Protein AF-A0A2K5NDF7-F1 (afdb_monomer_lite)

Secondary structure (DSSP, 8-state):
---------------PPPPPP------------EE-TTHHHHHHTT--EEEETTEEEES--SS-HHHHHHHHHHSEEEEE-TTSEEEEEESTTHHHHHHTTBSS--TTPPTTEEEEEEEE-TTS-EEEEEEEEE-TTSSEEEEE-GGGHHHHHHHHHHHHHHHHHTT---EEEE-----EEEEES-TTSS-------------PPPP-------------

Organism: Cercocebus atys (NCBI:txid9531)

InterPro domains:
  IPR006222 GCVT, N-terminal domain [PF01571] (38-179)
  IPR027266 Aminomethyltransferase superfamily [G3DSA:3.30.1360.120] (34-183)
  IPR028896 Aminomethyltransferase-like [PTHR43757] (23-183)

Sequence (220 aa):
MQRVVSVVAHLGFRLQALPPALCRPLSCAQDVLRRTPLYDFHLAHGGKMVAFAGWSLPVQYRDSHTDSHLHTRQHCSLFDVSHMLQTKIFGSDRVKLMESLVVGDIAELRPNQGTLSLFTNEAGGILDDLIVTNTSEGHLYVVSNAGCWEKDLALMQDKVRELQNQGRDVGLEVLDNALLALQDLGAGSGGSSPGNSSSEKPRGEAGRSAPGGRPLPVRE

Structure (mmCIF, N/CA/C/O backbone):
data_AF-A0A2K5NDF7-F1
#
_entry.id   AF-A0A2K5NDF7-F1
#
loop_
_atom_site.group_PDB
_atom_site.id
_atom_site.type_symbol
_atom_site.label_atom_id
_atom_site.label_alt_id
_atom_site.label_comp_id
_atom_site.label_asym_id
_atom_site.label_entity_id
_atom_site.label_seq_id
_atom_site.pdbx_PDB_ins_code
_atom_site.Cartn_x
_atom_site.Cartn_y
_atom_site.Cartn_z
_atom_site.occupancy
_atom_site.B_iso_or_equiv
_atom_site.auth_seq_id
_atom_site.auth_comp_id
_atom_site.auth_asym_id
_atom_site.auth_atom_id
_atom_site.pdbx_PDB_model_num
ATOM 1 N N . MET A 1 1 ? 85.729 10.976 50.864 1.00 38.22 1 MET A N 1
ATOM 2 C CA . MET A 1 1 ? 86.193 10.270 49.651 1.00 38.22 1 MET A CA 1
ATOM 3 C C . MET A 1 1 ? 84.986 9.639 48.971 1.00 38.22 1 MET A C 1
ATOM 5 O O . MET A 1 1 ? 84.267 8.897 49.616 1.00 38.22 1 MET A O 1
ATOM 9 N N . GLN A 1 2 ? 84.743 10.079 47.734 1.00 36.62 2 GLN A N 1
ATOM 10 C CA . GLN A 1 2 ? 83.845 9.603 46.668 1.00 36.62 2 GLN A CA 1
ATOM 11 C C . GLN A 1 2 ? 82.902 8.409 46.927 1.00 36.62 2 GLN A C 1
ATOM 13 O O . GLN A 1 2 ? 83.357 7.311 47.229 1.00 36.62 2 GLN A O 1
ATOM 18 N N . ARG A 1 3 ? 81.626 8.579 46.547 1.00 37.22 3 ARG A N 1
ATOM 19 C CA . ARG A 1 3 ? 81.060 7.954 45.329 1.00 37.22 3 ARG A CA 1
ATOM 20 C C . ARG A 1 3 ? 79.674 8.533 45.016 1.00 37.22 3 ARG A C 1
ATOM 22 O O . ARG A 1 3 ? 78.715 8.319 45.745 1.00 37.22 3 ARG A O 1
ATOM 29 N N . VAL A 1 4 ? 79.606 9.276 43.913 1.00 36.06 4 VAL A N 1
ATOM 30 C CA . VAL A 1 4 ? 78.372 9.657 43.218 1.00 36.06 4 VAL A CA 1
ATOM 31 C C . VAL A 1 4 ? 77.910 8.429 42.436 1.00 36.06 4 VAL A C 1
ATOM 33 O O . VAL A 1 4 ? 78.677 7.904 41.630 1.00 36.06 4 VAL A O 1
ATOM 36 N N . VAL A 1 5 ? 76.689 7.958 42.682 1.00 43.19 5 VAL A N 1
ATOM 37 C CA . VAL A 1 5 ? 76.041 6.916 41.876 1.00 43.19 5 VAL A CA 1
ATOM 38 C C . VAL A 1 5 ? 74.953 7.596 41.053 1.00 43.19 5 VAL A C 1
ATOM 40 O O . VAL A 1 5 ? 73.992 8.136 41.593 1.00 43.19 5 VAL A O 1
ATOM 43 N N . SER A 1 6 ? 75.171 7.625 39.741 1.00 36.22 6 SER A N 1
ATOM 44 C CA . SER A 1 6 ? 74.252 8.158 38.738 1.00 36.22 6 SER A CA 1
ATOM 45 C C . SER A 1 6 ? 73.048 7.225 38.586 1.00 36.22 6 SER A C 1
ATOM 47 O O . SER A 1 6 ? 73.217 6.040 38.299 1.00 36.22 6 SER A O 1
ATOM 49 N N . VAL A 1 7 ? 71.840 7.756 38.781 1.00 40.91 7 VAL A N 1
ATOM 50 C CA . VAL A 1 7 ? 70.570 7.076 38.498 1.00 40.91 7 VAL A CA 1
ATOM 51 C C . VAL A 1 7 ? 70.068 7.591 37.152 1.00 40.91 7 VAL A C 1
ATOM 53 O O . VAL A 1 7 ? 69.549 8.700 37.059 1.00 40.91 7 VAL A O 1
ATOM 56 N N . VAL A 1 8 ? 70.237 6.795 36.095 1.00 42.81 8 VAL A N 1
ATOM 57 C CA . VAL A 1 8 ? 69.647 7.066 34.776 1.00 42.81 8 VAL A CA 1
ATOM 58 C C . VAL A 1 8 ? 68.331 6.301 34.674 1.00 42.81 8 VAL A C 1
ATOM 60 O O . VAL A 1 8 ? 68.310 5.089 34.465 1.00 42.81 8 VAL A O 1
ATOM 63 N N . ALA A 1 9 ? 67.222 7.021 34.833 1.00 40.72 9 ALA A N 1
ATOM 64 C CA . ALA A 1 9 ? 65.876 6.515 34.600 1.00 40.72 9 ALA A CA 1
ATOM 65 C C . ALA A 1 9 ? 65.676 6.201 33.106 1.00 40.72 9 ALA A C 1
ATOM 67 O O . ALA A 1 9 ? 65.834 7.072 32.253 1.00 40.72 9 ALA A O 1
ATOM 68 N N . HIS A 1 10 ? 65.328 4.956 32.782 1.00 40.28 10 HIS A N 1
ATOM 69 C CA . HIS A 1 10 ? 64.900 4.577 31.436 1.00 40.28 10 HIS A CA 1
ATOM 70 C C . HIS A 1 10 ? 63.408 4.900 31.275 1.00 40.28 10 HIS A C 1
ATOM 72 O O . HIS A 1 10 ? 62.552 4.211 31.829 1.00 40.28 10 HIS A O 1
ATOM 78 N N . LEU A 1 11 ? 63.094 5.956 30.516 1.00 41.00 11 LEU A N 1
ATOM 79 C CA . LEU A 1 11 ? 61.745 6.211 30.008 1.00 41.00 11 LEU A CA 1
ATOM 80 C C . LEU A 1 11 ? 61.385 5.123 28.983 1.00 41.00 11 LEU A C 1
ATOM 82 O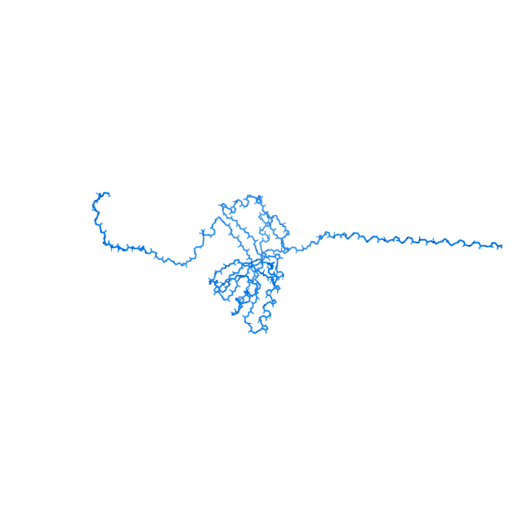 O . LEU A 1 11 ? 61.837 5.154 27.840 1.00 41.00 11 LEU A O 1
ATOM 86 N N . GLY A 1 12 ? 60.560 4.159 29.386 1.00 36.72 12 GLY A N 1
ATOM 87 C CA . GLY A 1 12 ? 59.932 3.213 28.467 1.00 36.72 12 GLY A CA 1
ATOM 88 C C . GLY A 1 12 ? 58.786 3.878 27.705 1.00 36.72 12 GLY A C 1
ATOM 89 O O . GLY A 1 12 ? 57.690 4.028 28.241 1.00 36.72 12 GLY A O 1
ATOM 90 N N . PHE A 1 13 ? 59.019 4.257 26.448 1.00 39.09 13 PHE A N 1
ATOM 91 C CA . PHE A 1 13 ? 57.958 4.611 25.503 1.00 39.09 13 PHE A CA 1
ATOM 92 C C . PHE A 1 13 ? 57.161 3.345 25.143 1.00 39.09 13 PHE A C 1
ATOM 94 O O . PHE A 1 13 ? 57.639 2.482 24.408 1.00 39.09 13 PHE A O 1
ATOM 101 N N . ARG A 1 14 ? 55.933 3.212 25.659 1.00 45.31 14 ARG A N 1
ATOM 102 C CA . ARG A 1 14 ? 54.960 2.227 25.160 1.00 45.31 14 ARG A CA 1
ATOM 103 C C . ARG A 1 14 ? 54.361 2.757 23.854 1.00 45.31 14 ARG A C 1
ATOM 105 O O . ARG A 1 14 ? 53.535 3.664 23.893 1.00 45.31 14 ARG A O 1
ATOM 112 N N . LEU A 1 15 ? 54.740 2.177 22.713 1.00 42.78 15 LEU A N 1
ATOM 113 C CA . LEU A 1 15 ? 53.964 2.309 21.476 1.00 42.78 15 LEU A CA 1
ATOM 114 C C . LEU A 1 15 ? 52.599 1.635 21.691 1.00 42.78 15 LEU A C 1
ATOM 116 O O . LEU A 1 15 ? 52.519 0.414 21.821 1.00 42.78 15 LEU A O 1
ATOM 120 N N . GLN A 1 16 ? 51.526 2.421 21.743 1.00 45.50 16 GLN A N 1
ATOM 121 C CA . GLN A 1 16 ? 50.170 1.898 21.601 1.00 45.50 16 GLN A CA 1
ATOM 122 C C . GLN A 1 16 ? 49.898 1.671 20.111 1.00 45.50 16 GLN A C 1
ATOM 124 O O . GLN A 1 16 ? 49.974 2.600 19.310 1.00 45.50 16 GLN A O 1
ATOM 129 N N . ALA A 1 17 ? 49.617 0.423 19.740 1.00 48.53 17 ALA A N 1
ATOM 130 C CA . ALA A 1 17 ? 49.180 0.073 18.398 1.00 48.53 17 ALA A CA 1
ATOM 131 C C . ALA A 1 17 ? 47.766 0.629 18.151 1.00 48.53 17 ALA A C 1
ATOM 133 O O . ALA A 1 17 ? 46.852 0.384 18.939 1.00 48.53 17 ALA A O 1
ATOM 134 N N . LEU A 1 18 ? 47.599 1.379 17.060 1.00 52.16 18 LEU A N 1
ATOM 135 C CA . LEU A 1 18 ? 46.293 1.796 16.546 1.00 52.16 18 LEU A CA 1
ATOM 136 C C . LEU A 1 18 ? 45.487 0.560 16.104 1.00 52.16 18 LEU A C 1
ATOM 138 O O . LEU A 1 18 ? 46.060 -0.332 15.471 1.00 52.16 18 LEU A O 1
ATOM 142 N N . PRO A 1 19 ? 44.175 0.490 16.396 1.00 50.53 19 PRO A N 1
ATOM 143 C CA . PRO A 1 19 ? 43.340 -0.601 15.915 1.00 50.53 19 PRO A CA 1
ATOM 144 C C . PRO A 1 19 ? 43.226 -0.548 14.382 1.00 50.53 19 PRO A C 1
ATOM 146 O O . PRO A 1 19 ? 43.168 0.544 13.807 1.00 50.53 19 PRO A O 1
ATOM 149 N N . PRO A 1 20 ? 43.192 -1.707 13.700 1.00 47.50 20 PRO A N 1
ATOM 150 C CA . PRO A 1 20 ? 43.051 -1.748 12.254 1.00 47.50 20 PRO A CA 1
ATOM 151 C C . PRO A 1 20 ? 41.693 -1.166 11.856 1.00 47.50 20 PRO A C 1
ATOM 153 O O . PRO A 1 20 ? 40.668 -1.452 12.478 1.00 47.50 20 PRO A O 1
ATOM 156 N N . ALA A 1 21 ? 41.701 -0.332 10.816 1.00 54.50 21 ALA A N 1
ATOM 157 C CA . ALA A 1 21 ? 40.500 0.233 10.226 1.00 54.50 21 ALA A CA 1
ATOM 158 C C . ALA A 1 21 ? 39.501 -0.889 9.901 1.00 54.50 21 ALA A C 1
ATOM 160 O O . ALA A 1 21 ? 39.825 -1.832 9.177 1.00 54.50 21 ALA A O 1
ATOM 161 N N . LEU A 1 22 ? 38.287 -0.776 10.445 1.00 52.62 22 LEU A N 1
ATOM 162 C CA . LEU A 1 22 ? 37.152 -1.624 10.098 1.00 52.62 22 LEU A CA 1
ATOM 163 C C . LEU A 1 22 ? 36.882 -1.479 8.598 1.00 52.62 22 LEU A C 1
ATOM 165 O O . LEU A 1 22 ? 36.274 -0.511 8.143 1.00 52.62 22 LEU A O 1
ATOM 169 N N . CYS A 1 23 ? 37.358 -2.452 7.827 1.00 44.81 23 CYS A N 1
ATOM 170 C CA . CYS A 1 23 ? 36.929 -2.665 6.458 1.00 44.81 23 CYS A CA 1
ATOM 171 C C . CYS A 1 23 ? 35.422 -2.936 6.516 1.00 44.81 23 CYS A C 1
ATOM 173 O O . CYS A 1 23 ? 35.002 -3.977 7.019 1.00 44.81 23 CYS A O 1
ATOM 175 N N . ARG A 1 24 ? 34.597 -1.981 6.067 1.00 52.12 24 ARG A N 1
ATOM 176 C CA . ARG A 1 24 ? 33.175 -2.240 5.822 1.00 52.12 24 ARG A CA 1
ATOM 177 C C . ARG A 1 24 ? 33.109 -3.386 4.811 1.00 52.12 24 ARG A C 1
ATOM 179 O O . ARG A 1 24 ? 33.594 -3.190 3.695 1.00 52.12 24 ARG A O 1
ATOM 186 N N . PRO A 1 25 ? 32.541 -4.557 5.144 1.00 51.00 25 PRO A N 1
ATOM 187 C CA . PRO A 1 25 ? 32.278 -5.542 4.117 1.00 51.00 25 PRO A CA 1
ATOM 188 C C . PRO A 1 25 ? 31.253 -4.919 3.169 1.00 51.00 25 PRO A C 1
ATOM 190 O O . PRO A 1 25 ? 30.152 -4.547 3.578 1.00 51.00 25 PRO A O 1
ATOM 193 N N . LEU A 1 26 ? 31.633 -4.753 1.903 1.00 51.50 26 LEU A N 1
ATOM 194 C CA . LEU A 1 26 ? 30.658 -4.627 0.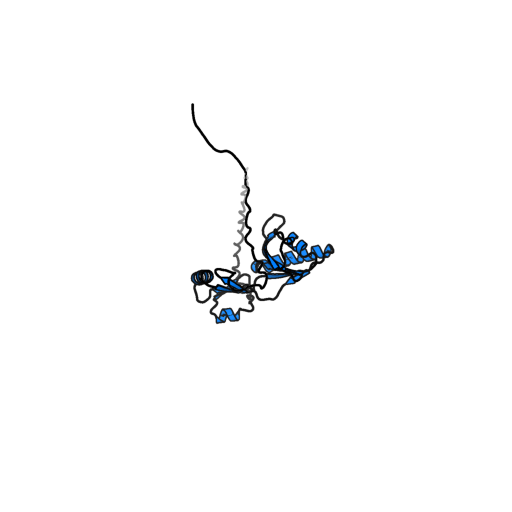829 1.00 51.50 26 LEU A CA 1
ATOM 195 C C . LEU A 1 26 ? 29.841 -5.918 0.882 1.00 51.50 26 LEU A C 1
ATOM 197 O O . LEU A 1 26 ? 30.367 -6.993 0.594 1.00 51.50 26 LEU A O 1
ATOM 201 N N . SER A 1 27 ? 28.598 -5.826 1.357 1.00 53.44 27 SER A N 1
ATOM 202 C CA . SER A 1 27 ? 27.689 -6.965 1.387 1.00 53.44 27 SER A CA 1
ATOM 203 C C . SER A 1 27 ? 27.345 -7.334 -0.053 1.00 53.44 27 SER A C 1
ATOM 205 O O . SER A 1 27 ? 26.418 -6.796 -0.647 1.00 53.44 27 SER A O 1
ATOM 207 N N . CYS A 1 28 ? 28.129 -8.242 -0.625 1.00 48.22 28 CYS A N 1
ATOM 208 C CA . CYS A 1 28 ? 27.752 -9.041 -1.781 1.00 48.22 28 CYS A CA 1
ATOM 209 C C . CYS A 1 28 ? 27.029 -10.305 -1.299 1.00 48.22 28 CYS A C 1
ATOM 211 O O . CYS A 1 28 ? 27.323 -11.402 -1.771 1.00 48.22 28 CYS A O 1
ATOM 213 N N . ALA A 1 29 ? 26.127 -10.188 -0.319 1.00 48.81 29 ALA A N 1
ATOM 214 C CA . ALA A 1 29 ? 25.156 -11.246 -0.116 1.00 48.81 29 ALA A CA 1
ATOM 215 C C . ALA A 1 29 ? 24.284 -11.256 -1.378 1.00 48.81 29 ALA A C 1
ATOM 217 O O . ALA A 1 29 ? 23.518 -10.327 -1.625 1.00 48.81 29 ALA A O 1
ATOM 218 N N . GLN A 1 30 ? 24.468 -12.263 -2.234 1.00 53.00 30 GLN A N 1
ATOM 219 C CA . GLN A 1 30 ? 23.479 -12.600 -3.251 1.00 53.00 30 GLN A CA 1
ATOM 220 C C . GLN A 1 30 ? 22.260 -13.152 -2.514 1.00 53.00 30 GLN A C 1
ATOM 222 O O . GLN A 1 30 ? 22.054 -14.362 -2.457 1.00 53.00 30 GLN A O 1
ATOM 227 N N . ASP A 1 31 ? 21.485 -12.262 -1.899 1.00 70.00 31 ASP A N 1
ATOM 228 C CA . ASP A 1 31 ? 20.170 -12.625 -1.406 1.00 70.00 31 ASP A CA 1
ATOM 229 C C . ASP A 1 31 ? 19.348 -13.102 -2.601 1.00 70.00 31 ASP A C 1
ATOM 231 O O . ASP A 1 31 ? 19.291 -12.457 -3.656 1.00 70.00 31 ASP A O 1
ATOM 235 N N . VAL A 1 32 ? 18.748 -14.282 -2.454 1.00 88.81 32 VAL A N 1
ATOM 236 C CA . VAL A 1 32 ? 17.819 -14.814 -3.446 1.00 88.81 32 VAL A CA 1
ATOM 237 C C . VAL A 1 32 ? 16.623 -13.869 -3.480 1.00 88.81 32 VAL A C 1
ATOM 239 O O . VAL A 1 32 ? 15.782 -13.884 -2.584 1.00 88.81 32 VAL A O 1
ATOM 242 N N . LEU A 1 33 ? 16.572 -13.019 -4.506 1.00 95.50 33 LEU A N 1
ATOM 243 C CA . LEU A 1 33 ? 15.509 -12.033 -4.658 1.00 95.50 33 LEU A CA 1
ATOM 244 C C . LEU A 1 33 ? 14.150 -12.722 -4.798 1.00 95.50 33 LEU A C 1
ATOM 246 O O . LEU A 1 33 ? 13.980 -13.647 -5.603 1.00 95.50 33 LEU A O 1
ATOM 250 N N . ARG A 1 34 ? 13.164 -12.217 -4.054 1.00 95.00 34 ARG A N 1
ATOM 251 C CA . ARG A 1 34 ? 11.764 -12.632 -4.176 1.00 95.00 34 ARG A CA 1
ATOM 252 C C . ARG A 1 34 ? 11.234 -12.269 -5.564 1.00 95.00 34 ARG A C 1
ATOM 254 O O . ARG A 1 34 ? 11.666 -11.291 -6.174 1.00 95.00 34 ARG A O 1
ATOM 261 N N . ARG A 1 35 ? 10.292 -13.058 -6.074 1.00 97.31 35 ARG A N 1
ATOM 262 C CA . ARG A 1 35 ? 9.705 -12.883 -7.410 1.00 97.31 35 ARG A CA 1
ATOM 263 C C . ARG A 1 35 ? 8.219 -12.612 -7.285 1.00 97.31 35 ARG A C 1
ATOM 265 O O . ARG A 1 35 ? 7.543 -13.312 -6.535 1.00 97.31 35 ARG A O 1
ATOM 272 N N . THR A 1 36 ? 7.721 -11.623 -8.019 1.00 97.81 36 THR A N 1
ATOM 273 C CA . THR A 1 36 ? 6.278 -11.409 -8.161 1.00 97.81 36 THR A CA 1
ATOM 274 C C . THR A 1 36 ? 5.673 -12.480 -9.073 1.00 97.81 36 THR A C 1
ATOM 276 O O . THR A 1 36 ? 6.403 -13.119 -9.842 1.00 97.81 36 THR A O 1
ATOM 279 N N . PRO A 1 37 ? 4.340 -12.663 -9.056 1.00 98.31 37 PRO A N 1
ATOM 280 C CA . PRO A 1 37 ? 3.664 -13.549 -10.005 1.00 98.31 37 PRO A CA 1
ATOM 281 C C . PRO A 1 37 ? 3.918 -13.193 -11.481 1.00 98.31 37 PRO A C 1
ATOM 283 O O . PRO A 1 37 ? 3.763 -14.047 -12.350 1.00 98.31 37 PRO A O 1
ATOM 286 N N . LEU A 1 38 ? 4.338 -11.955 -11.775 1.00 98.31 38 LEU A N 1
ATOM 287 C CA . LEU A 1 38 ? 4.628 -11.470 -13.127 1.00 98.31 38 LEU A CA 1
ATOM 288 C C . LEU A 1 38 ? 6.113 -11.530 -13.512 1.00 98.31 38 LEU A C 1
ATOM 290 O O . LEU A 1 38 ? 6.496 -11.003 -14.555 1.00 98.31 38 LEU A O 1
ATOM 294 N N . TYR A 1 39 ? 6.958 -12.207 -12.735 1.00 98.44 39 TYR A N 1
ATOM 295 C CA . TYR A 1 39 ? 8.393 -12.300 -13.018 1.00 98.44 39 TYR A CA 1
ATOM 296 C C . TYR A 1 39 ? 8.709 -12.796 -14.441 1.00 98.44 39 TYR A C 1
ATOM 298 O O . TYR A 1 39 ? 9.438 -12.134 -15.183 1.00 98.44 39 TYR A O 1
ATOM 306 N N . ASP A 1 40 ? 8.115 -13.916 -14.860 1.00 98.31 40 ASP A N 1
ATOM 307 C CA . ASP A 1 40 ? 8.348 -14.469 -16.202 1.00 98.31 40 ASP A CA 1
ATOM 308 C C . ASP A 1 40 ? 7.763 -13.566 -17.299 1.00 98.31 40 ASP A C 1
ATOM 310 O O . ASP A 1 40 ? 8.341 -13.435 -18.381 1.00 98.31 40 ASP A O 1
ATOM 314 N N . PHE A 1 41 ? 6.657 -12.873 -17.002 1.00 98.44 41 PHE A N 1
ATOM 315 C CA . PHE A 1 41 ? 6.083 -11.869 -17.895 1.00 98.44 41 PHE A CA 1
ATOM 316 C C . PHE A 1 41 ? 7.068 -10.717 -18.125 1.00 98.44 41 PHE A C 1
ATOM 318 O O . PHE A 1 41 ? 7.288 -10.324 -19.273 1.00 98.44 41 PHE A O 1
ATOM 325 N N . HIS A 1 42 ? 7.718 -10.213 -17.073 1.00 98.38 42 HIS A N 1
ATOM 326 C CA . HIS A 1 42 ? 8.728 -9.163 -17.197 1.00 98.38 42 HIS A CA 1
ATOM 327 C C . HIS A 1 42 ? 9.898 -9.597 -18.078 1.00 98.38 42 HIS A C 1
ATOM 329 O O . HIS A 1 42 ? 10.280 -8.860 -18.989 1.00 98.38 42 HIS A O 1
ATOM 335 N N . LEU A 1 43 ? 10.424 -10.806 -17.864 1.00 97.94 43 LEU A N 1
ATOM 336 C CA . LEU A 1 43 ? 11.520 -11.346 -18.670 1.00 97.94 43 LEU A CA 1
ATOM 337 C C . LEU A 1 43 ? 11.140 -11.452 -20.152 1.00 97.94 43 LEU A C 1
ATOM 339 O O . LEU A 1 43 ? 11.883 -10.979 -21.014 1.00 97.94 43 LEU A O 1
ATOM 343 N N . ALA A 1 44 ? 9.962 -12.005 -20.453 1.00 98.06 44 ALA A N 1
ATOM 344 C CA . ALA A 1 44 ? 9.480 -12.174 -21.824 1.00 98.06 44 ALA A CA 1
ATOM 345 C C . ALA A 1 44 ? 9.319 -10.839 -22.579 1.00 98.06 44 ALA A C 1
ATOM 347 O O . ALA A 1 44 ? 9.514 -10.781 -23.795 1.00 98.06 44 ALA A O 1
ATOM 348 N N . HIS A 1 45 ? 9.021 -9.750 -21.866 1.00 97.81 45 HIS A N 1
ATOM 349 C CA . HIS A 1 45 ? 8.827 -8.418 -22.449 1.00 97.81 45 HIS A CA 1
ATOM 350 C C . HIS A 1 45 ? 10.096 -7.546 -22.422 1.00 97.81 45 HIS A C 1
ATOM 352 O O . HIS A 1 45 ? 10.056 -6.374 -22.800 1.00 97.81 45 HIS A O 1
ATOM 358 N N . GLY A 1 46 ? 11.251 -8.113 -22.057 1.00 97.00 46 GLY A N 1
ATOM 359 C CA . GLY A 1 46 ? 12.535 -7.406 -22.048 1.00 97.00 46 GLY A CA 1
ATOM 360 C C . GLY A 1 46 ? 12.738 -6.504 -20.830 1.00 97.00 46 GLY A C 1
ATOM 361 O O . GLY A 1 46 ? 13.427 -5.488 -20.930 1.00 97.00 46 GLY A O 1
ATOM 362 N N . GLY A 1 47 ? 12.126 -6.851 -19.697 1.00 97.44 47 GLY A N 1
ATOM 363 C CA . GLY A 1 47 ? 12.329 -6.184 -18.417 1.00 97.44 47 GLY A CA 1
ATOM 364 C C . GLY A 1 47 ? 13.771 -6.330 -17.931 1.00 97.44 47 GLY A C 1
ATOM 365 O O . GLY A 1 47 ? 14.318 -7.431 -17.852 1.00 97.44 47 GLY A O 1
ATOM 366 N N . LYS A 1 48 ? 14.401 -5.205 -17.591 1.00 97.19 48 LYS A N 1
ATOM 367 C CA . LYS A 1 48 ? 15.741 -5.168 -16.996 1.00 97.19 48 LYS A CA 1
ATOM 368 C C . LYS A 1 48 ? 15.615 -5.326 -15.484 1.00 97.19 48 LYS A C 1
ATOM 370 O O . LYS A 1 48 ? 15.358 -4.354 -14.777 1.00 97.19 48 LYS A O 1
ATOM 375 N N . MET A 1 49 ? 15.747 -6.560 -15.010 1.00 97.75 49 MET A N 1
ATOM 376 C CA . MET A 1 49 ? 15.491 -6.919 -13.614 1.00 9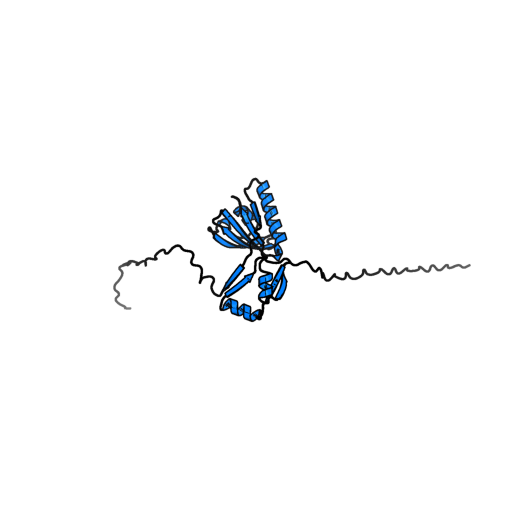7.75 49 MET A CA 1
ATOM 377 C C . MET A 1 49 ? 16.595 -6.418 -12.676 1.00 97.75 49 MET A C 1
ATOM 379 O O . MET A 1 49 ? 17.780 -6.613 -12.947 1.00 97.75 49 MET A O 1
ATOM 383 N N . VAL A 1 50 ? 16.204 -5.817 -11.553 1.00 96.69 50 VAL A N 1
ATOM 384 C CA . VAL A 1 50 ? 17.099 -5.321 -10.497 1.00 96.69 50 VAL A CA 1
ATOM 385 C C . VAL A 1 50 ? 16.583 -5.714 -9.113 1.00 96.69 50 VAL A C 1
ATOM 387 O O . VAL A 1 50 ? 15.434 -6.129 -8.966 1.00 96.69 50 VAL A O 1
ATOM 390 N N . ALA A 1 51 ? 17.438 -5.578 -8.099 1.00 96.62 51 ALA A N 1
ATOM 391 C CA . ALA A 1 51 ? 17.037 -5.703 -6.703 1.00 96.62 51 ALA A CA 1
ATOM 392 C C . ALA A 1 51 ? 16.305 -4.432 -6.244 1.00 96.62 51 ALA A C 1
ATOM 394 O O . ALA A 1 51 ? 16.872 -3.341 -6.288 1.00 96.62 51 ALA A O 1
ATOM 395 N N . PHE A 1 52 ? 15.071 -4.580 -5.767 1.00 94.75 52 PHE A N 1
ATOM 396 C CA . PHE A 1 52 ? 14.288 -3.508 -5.158 1.00 94.75 52 PHE A CA 1
ATOM 397 C C . PHE A 1 52 ? 13.546 -4.049 -3.934 1.00 94.75 52 PHE A C 1
ATOM 399 O O . PHE A 1 52 ? 12.730 -4.955 -4.066 1.00 94.75 52 PHE A O 1
ATOM 406 N N . ALA A 1 53 ? 13.860 -3.541 -2.737 1.00 92.00 53 ALA A N 1
ATOM 407 C CA . ALA A 1 53 ? 13.260 -3.991 -1.470 1.00 92.00 53 ALA A CA 1
ATOM 408 C C . ALA A 1 53 ? 13.281 -5.528 -1.260 1.00 92.00 53 ALA A C 1
ATOM 410 O O . ALA A 1 53 ? 12.334 -6.104 -0.734 1.00 92.00 53 ALA A O 1
ATOM 411 N N . GLY A 1 54 ? 14.338 -6.214 -1.715 1.00 92.44 54 GLY A N 1
ATOM 412 C CA . GLY A 1 54 ? 14.444 -7.682 -1.643 1.00 92.44 54 GLY A CA 1
ATOM 413 C C . GLY A 1 54 ? 13.680 -8.448 -2.736 1.00 92.44 54 GLY A C 1
ATOM 414 O O . GLY A 1 54 ? 13.674 -9.679 -2.732 1.00 92.44 54 GLY A O 1
ATOM 415 N N . TRP A 1 55 ? 13.073 -7.747 -3.697 1.00 96.31 55 TRP A N 1
ATOM 416 C CA . TRP A 1 55 ? 12.381 -8.313 -4.856 1.00 96.31 55 TRP A CA 1
ATOM 417 C C . TRP A 1 55 ? 13.166 -8.109 -6.152 1.00 96.31 55 TRP A C 1
ATOM 419 O O . TRP A 1 55 ? 13.960 -7.178 -6.282 1.00 96.31 55 TRP A O 1
ATOM 429 N N . SER A 1 56 ? 12.924 -8.984 -7.128 1.00 97.62 56 SER A N 1
ATOM 430 C CA . SER A 1 56 ? 13.404 -8.844 -8.499 1.00 97.62 56 SER A CA 1
ATOM 431 C C . SER A 1 56 ? 12.324 -8.185 -9.351 1.00 97.62 56 SER A C 1
ATOM 433 O O . SER A 1 56 ? 11.333 -8.826 -9.698 1.00 97.62 56 SER A O 1
ATOM 435 N N . LEU A 1 57 ? 12.523 -6.910 -9.683 1.00 97.69 57 LEU A N 1
ATOM 436 C CA . LEU A 1 57 ? 11.566 -6.091 -10.434 1.00 97.69 57 LEU A CA 1
ATOM 437 C C . LEU A 1 57 ? 12.253 -5.357 -11.592 1.00 97.69 57 LEU A C 1
ATOM 439 O O . LEU A 1 57 ? 13.453 -5.082 -11.512 1.00 97.69 57 LEU A O 1
ATOM 443 N N . PRO A 1 58 ? 11.532 -5.043 -12.681 1.00 97.06 58 PRO A N 1
ATOM 444 C CA . PRO A 1 58 ? 12.115 -4.341 -13.815 1.00 97.06 58 PRO A CA 1
ATOM 445 C C . PRO A 1 58 ? 12.335 -2.855 -13.489 1.00 97.06 58 PRO A C 1
ATOM 447 O O . PRO A 1 58 ? 11.384 -2.142 -13.187 1.00 97.06 58 PRO A O 1
ATOM 450 N N . VAL A 1 59 ? 13.571 -2.356 -13.619 1.00 95.94 59 VAL A N 1
ATOM 451 C CA . VAL A 1 59 ? 13.849 -0.903 -13.524 1.00 95.94 59 VAL A CA 1
ATOM 452 C C . VAL A 1 59 ? 13.347 -0.146 -14.758 1.00 95.94 59 VAL A C 1
ATOM 454 O O . VAL A 1 59 ? 12.972 1.018 -14.684 1.00 95.94 59 VAL A O 1
ATOM 457 N N . GLN A 1 60 ? 13.343 -0.821 -15.907 1.00 94.38 60 GLN A N 1
ATOM 458 C CA . GLN A 1 60 ? 12.777 -0.362 -17.172 1.00 94.38 60 GLN A CA 1
ATOM 459 C C . GLN A 1 60 ? 12.628 -1.557 -18.125 1.00 94.38 60 GLN A C 1
ATOM 461 O O . GLN A 1 60 ? 13.160 -2.640 -17.865 1.00 94.38 60 GLN A O 1
ATOM 466 N N . TYR A 1 61 ? 11.976 -1.332 -19.264 1.00 96.81 61 TYR A N 1
ATOM 467 C CA . TYR A 1 61 ? 11.894 -2.290 -20.368 1.00 96.81 61 TYR A CA 1
ATOM 468 C C . TYR A 1 61 ? 12.794 -1.845 -21.536 1.00 96.81 61 TYR A C 1
ATOM 470 O O . TYR A 1 61 ? 13.916 -1.367 -21.322 1.00 96.81 61 TYR A O 1
ATOM 478 N N . ARG A 1 62 ? 12.321 -2.040 -22.774 1.00 93.62 62 ARG A N 1
ATOM 479 C CA . ARG A 1 62 ? 13.025 -1.690 -24.014 1.00 93.62 62 ARG A CA 1
ATOM 480 C C . ARG A 1 62 ? 13.204 -0.181 -24.155 1.00 93.62 62 ARG A C 1
ATOM 482 O O . ARG A 1 62 ? 14.316 0.260 -24.433 1.00 93.62 62 ARG A O 1
ATOM 489 N N . ASP A 1 63 ? 12.136 0.574 -23.917 1.00 91.44 63 ASP A N 1
ATOM 490 C CA . ASP A 1 63 ? 12.154 2.033 -23.992 1.00 91.44 63 ASP A CA 1
ATOM 491 C C . ASP A 1 63 ? 12.970 2.645 -22.847 1.00 91.44 63 ASP A C 1
ATOM 493 O O . ASP A 1 63 ? 13.216 2.020 -21.804 1.00 91.44 63 ASP A O 1
ATOM 497 N N . SER A 1 64 ? 13.416 3.888 -23.039 1.00 94.69 64 SER A N 1
ATOM 498 C CA . SER A 1 64 ? 14.061 4.639 -21.965 1.00 94.69 64 SER A CA 1
ATOM 499 C C . SER A 1 64 ? 13.052 4.960 -20.856 1.00 94.69 64 SER A C 1
ATOM 501 O O . SER A 1 64 ? 11.849 5.087 -21.098 1.00 94.69 64 SER A O 1
ATOM 503 N N . HIS A 1 65 ? 13.527 5.134 -19.619 1.00 94.12 65 HIS A N 1
ATOM 504 C CA . HIS A 1 65 ? 12.649 5.534 -18.514 1.00 94.12 65 HIS A CA 1
ATOM 505 C C . HIS A 1 65 ? 12.000 6.911 -18.760 1.00 94.12 65 HIS A C 1
ATOM 507 O O . HIS A 1 65 ? 10.895 7.163 -18.288 1.00 94.12 65 HIS A O 1
ATOM 513 N N . THR A 1 66 ? 12.652 7.798 -19.524 1.00 96.50 66 THR A N 1
ATOM 514 C CA . THR A 1 66 ? 12.089 9.090 -19.943 1.00 96.50 66 THR A CA 1
ATOM 515 C C . THR A 1 66 ? 10.950 8.929 -20.942 1.00 96.50 66 THR A C 1
ATOM 517 O O . THR A 1 66 ? 9.914 9.567 -20.770 1.00 96.50 66 THR A O 1
ATOM 520 N N . ASP A 1 67 ? 11.091 8.046 -21.932 1.00 97.12 67 ASP A N 1
ATOM 521 C CA . ASP A 1 67 ? 10.022 7.789 -22.906 1.00 97.12 67 ASP A CA 1
ATOM 522 C C . ASP A 1 67 ? 8.827 7.116 -22.226 1.00 97.12 67 ASP A C 1
ATOM 524 O O . ASP A 1 67 ? 7.690 7.535 -22.420 1.00 97.12 67 ASP A O 1
ATOM 528 N N . SER A 1 68 ? 9.079 6.144 -21.343 1.00 95.81 68 SER A N 1
ATOM 529 C CA . SER A 1 68 ? 8.039 5.497 -20.532 1.00 95.81 68 SER A CA 1
ATOM 530 C C . SER A 1 68 ? 7.308 6.489 -19.614 1.00 95.81 68 SER A C 1
ATOM 532 O O . SER A 1 68 ? 6.081 6.441 -19.485 1.00 95.81 68 SER A O 1
ATOM 534 N N . HIS A 1 69 ? 8.031 7.449 -19.027 1.00 95.06 69 HIS A N 1
ATOM 535 C CA . HI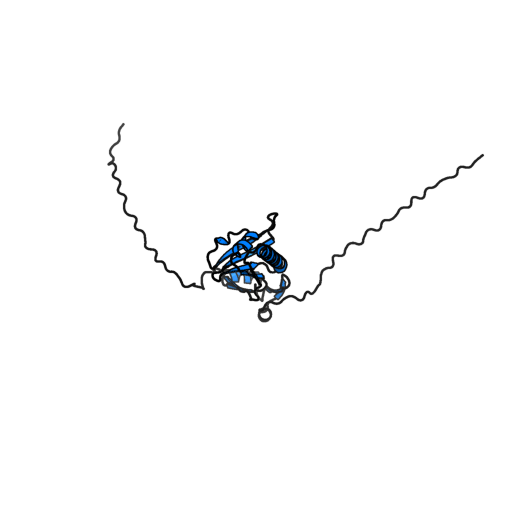S A 1 69 ? 7.428 8.524 -18.240 1.00 95.06 69 HIS A CA 1
ATOM 536 C C . HIS A 1 69 ? 6.480 9.387 -19.084 1.00 95.06 69 HIS A C 1
ATOM 538 O O . HIS A 1 69 ? 5.342 9.634 -18.680 1.00 95.06 69 HIS A O 1
ATOM 544 N N . LEU A 1 70 ? 6.930 9.832 -20.262 1.00 96.25 70 LEU A N 1
ATOM 545 C CA . LEU A 1 70 ? 6.108 10.628 -21.177 1.00 96.25 70 LEU A CA 1
ATOM 546 C C . LEU A 1 70 ? 4.911 9.825 -21.699 1.00 96.25 70 LEU A C 1
ATOM 548 O O . LEU A 1 70 ? 3.804 10.356 -21.729 1.00 96.25 70 LEU A O 1
ATOM 552 N N . HIS A 1 71 ? 5.106 8.543 -22.016 1.00 96.00 71 HIS A N 1
ATOM 553 C CA . HIS A 1 71 ? 4.042 7.638 -22.444 1.00 96.00 71 HIS A CA 1
ATOM 554 C C . HIS A 1 71 ? 2.943 7.521 -21.387 1.00 96.00 71 HIS A C 1
ATOM 556 O O . HIS A 1 71 ? 1.777 7.703 -21.710 1.00 96.00 71 HIS A O 1
ATOM 562 N N . THR A 1 72 ? 3.301 7.325 -20.113 1.00 96.25 72 THR A N 1
ATOM 563 C CA . THR A 1 72 ? 2.330 7.271 -19.001 1.00 96.25 72 THR A CA 1
ATOM 564 C C . THR A 1 72 ? 1.478 8.540 -18.924 1.00 96.25 72 THR A C 1
ATOM 566 O O . THR A 1 72 ? 0.291 8.483 -18.623 1.00 96.25 72 THR A O 1
ATOM 569 N N . ARG A 1 73 ? 2.076 9.701 -19.218 1.00 95.25 73 ARG A N 1
ATOM 570 C CA . ARG A 1 73 ? 1.375 10.991 -19.218 1.00 95.25 73 ARG A CA 1
ATOM 571 C C . ARG A 1 73 ? 0.559 11.246 -20.483 1.00 95.25 73 ARG A C 1
ATOM 573 O O . ARG A 1 73 ? -0.265 12.141 -20.467 1.00 95.25 73 ARG A O 1
ATOM 580 N N . GLN A 1 74 ? 0.796 10.543 -21.583 1.00 95.19 74 GLN A N 1
ATOM 581 C CA . GLN A 1 74 ? 0.080 10.763 -22.849 1.00 95.19 74 GLN A CA 1
ATOM 582 C C . GLN A 1 74 ? -0.944 9.662 -23.148 1.00 95.19 74 GLN A C 1
ATOM 584 O O . GLN A 1 74 ? -1.908 9.892 -23.876 1.00 95.19 74 GLN A O 1
ATOM 589 N N . HIS A 1 75 ? -0.735 8.482 -22.574 1.00 95.50 75 HIS A N 1
ATOM 590 C CA . HIS A 1 75 ? -1.505 7.262 -22.771 1.00 95.50 75 HIS A CA 1
ATOM 591 C C . HIS A 1 75 ? -1.722 6.592 -21.412 1.00 95.50 75 HIS A C 1
ATOM 593 O O . HIS A 1 75 ? -2.178 7.252 -20.482 1.00 95.50 75 HIS A O 1
ATOM 599 N N . CYS A 1 76 ? -1.400 5.304 -21.292 1.00 96.94 76 CYS A N 1
ATOM 600 C CA . CYS A 1 76 ? -1.445 4.558 -20.050 1.00 96.94 76 CYS A CA 1
ATOM 601 C C . CYS A 1 76 ? -0.222 3.642 -19.926 1.00 96.94 76 CYS A C 1
ATOM 603 O O . CYS A 1 76 ? 0.309 3.159 -20.923 1.00 96.94 76 CYS A O 1
ATOM 605 N N . SER A 1 77 ? 0.207 3.380 -18.695 1.00 97.12 77 SER A N 1
ATOM 606 C CA . SER A 1 77 ? 1.268 2.422 -18.380 1.00 97.12 77 SER A CA 1
ATOM 607 C C . SER A 1 77 ? 0.812 1.484 -17.273 1.00 97.12 77 SER A C 1
ATOM 609 O O . SER A 1 77 ? 0.112 1.895 -16.345 1.00 97.12 77 SER A O 1
ATOM 611 N N . LEU A 1 78 ? 1.229 0.222 -17.366 1.00 97.69 78 LEU A N 1
ATOM 612 C CA . LEU A 1 78 ? 0.967 -0.804 -16.363 1.00 97.69 78 LEU A CA 1
ATOM 613 C C . LEU A 1 78 ? 2.206 -1.015 -15.488 1.00 97.69 78 LEU A C 1
ATOM 615 O O . LEU A 1 78 ? 3.299 -1.263 -15.999 1.00 97.69 78 LEU A O 1
ATOM 619 N N . PHE A 1 79 ? 2.017 -0.973 -14.175 1.00 97.94 79 PHE A N 1
ATOM 620 C CA . PHE A 1 79 ? 3.056 -1.177 -13.174 1.00 97.94 79 PHE A CA 1
ATOM 621 C C . PHE A 1 79 ? 2.743 -2.416 -12.338 1.00 97.94 79 PHE A C 1
ATOM 623 O O . PHE A 1 79 ? 1.633 -2.556 -11.819 1.00 97.94 79 PHE A O 1
ATOM 630 N N . ASP A 1 80 ? 3.736 -3.295 -12.185 1.00 98.25 80 ASP A N 1
ATOM 631 C CA . ASP A 1 80 ? 3.686 -4.370 -11.196 1.00 98.25 80 ASP A CA 1
ATOM 632 C C . ASP A 1 80 ? 4.107 -3.824 -9.829 1.00 98.25 80 ASP A C 1
ATOM 634 O O . ASP A 1 80 ? 5.280 -3.536 -9.580 1.00 98.25 80 ASP A O 1
ATOM 638 N N . VAL A 1 81 ? 3.128 -3.690 -8.940 1.00 97.88 81 VAL A N 1
ATOM 639 C CA . VAL A 1 81 ? 3.316 -3.263 -7.551 1.00 97.88 81 VAL A CA 1
ATOM 640 C C . VAL A 1 81 ? 2.944 -4.377 -6.567 1.00 97.88 81 VAL A C 1
ATOM 642 O O . VAL A 1 81 ? 2.704 -4.121 -5.391 1.00 97.88 81 VAL A O 1
ATOM 645 N N . SER A 1 82 ? 2.965 -5.637 -7.021 1.00 97.62 82 SER A N 1
ATOM 646 C CA . SER A 1 82 ? 2.601 -6.829 -6.230 1.00 97.62 82 SER A CA 1
ATOM 647 C C . SER A 1 82 ? 3.505 -7.083 -5.023 1.00 97.62 82 SER A C 1
ATOM 649 O O . SER A 1 82 ? 3.204 -7.923 -4.184 1.00 97.62 82 SER A O 1
ATOM 651 N N . HIS A 1 83 ? 4.640 -6.395 -4.953 1.00 96.44 83 HIS A N 1
ATOM 652 C CA . HIS A 1 83 ? 5.593 -6.478 -3.854 1.00 96.44 83 HIS A CA 1
ATOM 653 C C . HIS A 1 83 ? 5.168 -5.648 -2.630 1.00 96.44 83 HIS A C 1
ATOM 655 O O . HIS A 1 83 ? 5.738 -5.841 -1.556 1.00 96.44 83 HIS A O 1
ATOM 661 N N . MET A 1 84 ? 4.203 -4.728 -2.777 1.00 97.38 84 MET A N 1
ATOM 662 C CA . MET A 1 84 ? 3.664 -3.941 -1.663 1.00 97.38 84 MET A CA 1
ATOM 663 C C . MET A 1 84 ? 2.923 -4.828 -0.660 1.00 97.38 84 MET A C 1
ATOM 665 O O . MET A 1 84 ? 2.280 -5.813 -1.033 1.00 97.38 84 MET A O 1
ATOM 669 N N . LEU A 1 85 ? 2.999 -4.468 0.623 1.00 97.50 85 LEU A N 1
ATOM 670 C CA . LEU A 1 85 ? 2.299 -5.194 1.674 1.00 97.50 85 LEU A CA 1
ATOM 671 C C . LEU A 1 85 ? 0.806 -4.877 1.585 1.00 97.50 85 LEU A C 1
ATOM 673 O O . LEU A 1 85 ? 0.414 -3.725 1.734 1.00 97.50 85 LEU A O 1
ATOM 677 N N . GLN A 1 86 ? -0.016 -5.903 1.376 1.00 98.56 86 GLN A N 1
ATOM 678 C CA . GLN A 1 86 ? -1.473 -5.807 1.389 1.00 98.56 86 GLN A CA 1
ATOM 679 C C . GLN A 1 86 ? -2.013 -6.503 2.638 1.00 98.56 86 GLN A C 1
ATOM 681 O O . GLN A 1 86 ? -1.758 -7.693 2.844 1.00 98.56 86 GLN A O 1
ATOM 686 N N . THR A 1 87 ? -2.773 -5.788 3.463 1.00 98.69 87 THR A N 1
ATOM 687 C CA . THR A 1 87 ? -3.402 -6.356 4.660 1.00 98.69 87 THR A CA 1
ATOM 688 C C . THR A 1 87 ? -4.887 -6.036 4.743 1.00 98.69 87 THR A C 1
ATOM 690 O O . THR A 1 87 ? -5.373 -5.019 4.238 1.00 98.69 87 THR A O 1
ATOM 693 N N . LYS A 1 88 ? -5.624 -6.931 5.401 1.00 98.75 88 LYS A N 1
ATOM 694 C CA . LYS A 1 88 ? -7.004 -6.708 5.826 1.00 98.75 88 LYS A CA 1
ATOM 695 C C . LYS A 1 88 ? -7.073 -6.621 7.338 1.00 98.75 88 LYS A C 1
ATOM 697 O O . LYS A 1 88 ? -6.485 -7.449 8.030 1.00 98.75 88 LYS A O 1
ATOM 702 N N . ILE A 1 89 ? -7.827 -5.646 7.839 1.00 98.75 89 ILE A N 1
ATOM 703 C CA . ILE A 1 89 ? -8.095 -5.487 9.271 1.00 98.75 89 ILE A CA 1
ATOM 704 C C . ILE A 1 89 ? -9.582 -5.685 9.524 1.00 98.75 89 ILE A C 1
ATOM 706 O O . ILE A 1 89 ? -10.419 -4.936 9.015 1.00 98.75 89 ILE A O 1
ATOM 710 N N . PHE A 1 90 ? -9.897 -6.698 10.318 1.00 98.12 90 PHE A N 1
ATOM 711 C CA . PHE A 1 90 ? -11.253 -7.147 10.616 1.00 98.12 90 PHE A CA 1
ATOM 712 C C . PHE A 1 90 ? -11.665 -6.791 12.042 1.00 98.12 90 PHE A C 1
ATOM 714 O O . PHE A 1 90 ? -10.849 -6.323 12.837 1.00 98.12 90 PHE A O 1
ATOM 721 N N . GLY A 1 91 ? -12.930 -7.069 12.354 1.00 98.25 91 GLY A N 1
ATOM 722 C CA . GLY A 1 91 ? -13.521 -6.900 13.678 1.00 98.25 91 GLY A CA 1
ATOM 723 C C . GLY A 1 91 ? -14.242 -5.565 13.852 1.00 98.25 91 GLY A C 1
ATOM 724 O O . GLY A 1 91 ? -14.072 -4.624 13.059 1.00 98.25 91 GLY A O 1
ATOM 725 N N . SER A 1 92 ? -15.098 -5.478 14.870 1.00 98.25 92 SER A N 1
ATOM 726 C CA . SER A 1 92 ? -15.872 -4.262 15.147 1.00 98.25 92 SER A CA 1
ATOM 727 C C . SER A 1 92 ? -15.004 -3.070 15.555 1.00 98.25 92 SER A C 1
ATOM 729 O O . SER A 1 92 ? -15.382 -1.934 15.283 1.00 98.25 92 SER A O 1
ATOM 731 N N . ASP A 1 93 ? -13.825 -3.306 16.141 1.00 98.62 93 ASP A N 1
ATOM 732 C CA . ASP A 1 93 ? -12.904 -2.259 16.601 1.00 98.62 93 ASP A CA 1
ATOM 733 C C . ASP A 1 93 ? -11.774 -1.952 15.582 1.00 98.62 93 ASP A C 1
ATOM 735 O O . ASP A 1 93 ? -10.810 -1.259 15.912 1.00 98.62 93 ASP A O 1
ATOM 739 N N . ARG A 1 94 ? -11.873 -2.420 14.325 1.00 98.75 94 ARG A N 1
ATOM 740 C CA . ARG A 1 94 ? -10.837 -2.228 13.278 1.00 98.75 94 ARG A CA 1
ATOM 741 C C . ARG A 1 94 ? -10.443 -0.768 13.023 1.00 98.75 94 ARG A C 1
ATOM 743 O O . ARG A 1 94 ? -9.273 -0.476 12.795 1.00 98.75 94 ARG A O 1
ATOM 750 N N . VAL A 1 95 ? -11.415 0.148 13.079 1.00 98.69 95 VAL A N 1
ATOM 751 C CA . VAL A 1 95 ? -11.188 1.593 12.891 1.00 98.69 95 VAL A CA 1
ATOM 752 C C . VAL A 1 95 ? -10.383 2.149 14.059 1.00 98.69 95 VAL A C 1
ATOM 754 O O . VAL A 1 95 ? -9.370 2.800 13.842 1.00 98.69 95 VAL A O 1
ATOM 757 N N . LYS A 1 96 ? -10.763 1.786 15.291 1.00 98.56 96 LYS A N 1
ATOM 758 C CA . LYS A 1 96 ? -10.047 2.175 16.509 1.00 98.56 96 LYS A CA 1
ATOM 759 C C . LYS A 1 96 ? -8.593 1.700 16.490 1.00 98.56 96 LYS A C 1
ATOM 761 O O . LYS A 1 96 ? -7.706 2.429 16.923 1.00 98.56 96 LYS A O 1
ATOM 766 N N . LEU A 1 97 ? -8.346 0.482 16.003 1.00 98.62 97 LEU A N 1
ATOM 767 C CA . LEU A 1 97 ? -6.987 -0.020 15.819 1.00 98.62 97 LEU A CA 1
ATOM 768 C C . LEU A 1 97 ? -6.201 0.865 14.859 1.00 98.62 97 LEU A C 1
ATOM 770 O O . LEU A 1 97 ? -5.114 1.314 15.210 1.00 98.62 97 LEU A O 1
ATOM 774 N N . MET A 1 98 ? -6.747 1.121 13.671 1.00 98.62 98 MET A N 1
ATOM 775 C CA . MET A 1 98 ? -6.045 1.892 12.652 1.00 98.62 98 MET A CA 1
ATOM 776 C C . MET A 1 98 ? -5.767 3.326 13.117 1.00 98.62 98 MET A C 1
ATOM 778 O O . MET A 1 98 ? -4.622 3.756 13.060 1.00 98.62 98 MET A O 1
ATOM 782 N N . GLU A 1 99 ? -6.757 4.030 13.668 1.00 98.69 99 GLU A N 1
ATOM 783 C CA . GLU A 1 99 ? -6.599 5.405 14.181 1.00 98.69 99 GLU A CA 1
ATOM 784 C C . GLU A 1 99 ? -5.641 5.506 15.377 1.00 98.69 99 GLU A C 1
ATOM 786 O O . GLU A 1 99 ? -5.110 6.574 15.653 1.00 98.69 99 GLU A O 1
ATOM 791 N N . SER A 1 100 ? -5.362 4.402 16.078 1.00 98.12 100 SER A N 1
ATOM 792 C CA . SER A 1 100 ? -4.310 4.388 17.106 1.00 98.12 100 SER A CA 1
ATOM 793 C C . SER A 1 100 ? -2.888 4.376 16.533 1.00 98.12 100 SER A C 1
ATOM 795 O O . SER A 1 100 ? -1.929 4.561 17.279 1.00 98.12 100 SER A O 1
ATOM 797 N N . LEU A 1 101 ? -2.747 4.111 15.232 1.00 98.31 101 LEU A N 1
ATOM 798 C CA . LEU A 1 101 ? -1.468 4.008 14.532 1.00 98.31 101 LEU A CA 1
ATOM 799 C C . LEU A 1 101 ? -1.275 5.120 13.499 1.00 98.31 101 LEU A C 1
ATOM 801 O O . LEU A 1 101 ? -0.129 5.470 13.207 1.00 98.31 101 LEU A O 1
ATOM 805 N N . VAL A 1 102 ? -2.368 5.637 12.928 1.00 98.69 102 VAL A N 1
ATOM 806 C CA . VAL A 1 102 ? -2.335 6.606 11.829 1.00 98.69 102 VAL A CA 1
ATOM 807 C C . VAL A 1 102 ? -2.939 7.956 12.180 1.00 98.69 102 VAL A C 1
ATOM 809 O O . VAL A 1 102 ? -3.692 8.097 13.133 1.00 98.69 102 VAL A O 1
ATOM 812 N N . VAL A 1 103 ? -2.627 8.952 11.354 1.00 98.31 103 VAL A N 1
ATOM 813 C CA . VAL A 1 103 ? -3.041 10.352 11.545 1.00 98.31 103 VAL A CA 1
ATOM 814 C C . VAL A 1 103 ? -4.340 10.746 10.826 1.00 98.31 103 VAL A C 1
ATOM 816 O O . VAL A 1 103 ? -4.761 11.893 10.929 1.00 98.31 103 VAL A O 1
ATOM 819 N N . GLY A 1 104 ? -4.930 9.853 10.027 1.00 97.50 104 GLY A N 1
ATOM 820 C CA . GLY A 1 104 ? -6.143 10.145 9.252 1.00 97.50 104 GLY A CA 1
ATOM 821 C C . GLY A 1 104 ? -7.439 9.826 10.002 1.00 97.50 104 GLY A C 1
ATOM 822 O O . GLY A 1 104 ? -7.472 8.881 10.783 1.00 97.50 104 GLY A O 1
ATOM 823 N N . ASP A 1 105 ? -8.514 10.551 9.682 1.00 98.38 105 ASP A N 1
ATOM 824 C CA . ASP A 1 105 ? -9.871 10.299 10.196 1.00 98.38 105 ASP A CA 1
ATOM 825 C C . ASP A 1 105 ? -10.506 9.096 9.470 1.00 98.38 105 ASP A C 1
ATOM 827 O O . ASP A 1 105 ? -11.201 9.234 8.459 1.00 98.38 105 ASP A O 1
ATOM 831 N N . ILE A 1 106 ? -10.233 7.882 9.952 1.00 98.56 106 ILE A N 1
ATOM 832 C CA . ILE A 1 106 ? -10.646 6.633 9.291 1.00 98.56 106 ILE A CA 1
ATOM 833 C C . ILE A 1 106 ? -12.138 6.366 9.491 1.00 98.56 106 ILE A C 1
ATOM 835 O O . ILE A 1 106 ? -12.791 5.828 8.594 1.00 98.56 106 ILE A O 1
ATOM 839 N N . ALA A 1 107 ? -12.695 6.765 10.635 1.00 98.44 107 ALA A N 1
ATOM 840 C CA . ALA A 1 107 ? -14.120 6.651 10.931 1.00 98.44 107 ALA A CA 1
ATOM 841 C C . ALA A 1 107 ? -15.009 7.417 9.933 1.00 98.44 107 ALA A C 1
ATOM 843 O O . ALA A 1 107 ? -16.124 6.980 9.649 1.00 98.44 107 ALA A O 1
ATOM 844 N N . GLU A 1 108 ? -14.504 8.517 9.366 1.00 98.44 108 GLU A N 1
ATOM 845 C CA . GLU A 1 108 ? -15.230 9.372 8.416 1.00 98.44 108 GLU A CA 1
ATOM 846 C C . GLU A 1 108 ? -15.177 8.853 6.969 1.00 98.44 108 GLU A C 1
ATOM 848 O O . GLU A 1 108 ? -15.877 9.357 6.082 1.00 98.44 108 GLU A O 1
ATOM 853 N N . LEU A 1 109 ? -14.369 7.822 6.694 1.00 98.44 109 LEU A N 1
ATOM 854 C CA . LEU A 1 109 ? -14.329 7.206 5.373 1.00 98.44 109 LEU A CA 1
ATOM 855 C C . LEU A 1 109 ? -15.658 6.513 5.076 1.00 98.44 109 LEU A C 1
ATOM 857 O O . LEU A 1 109 ? -16.074 5.581 5.769 1.00 98.44 109 LEU A O 1
ATOM 861 N N . ARG A 1 110 ? -16.299 6.915 3.976 1.00 98.50 110 ARG A N 1
ATOM 862 C CA . ARG A 1 110 ? -17.485 6.224 3.460 1.00 98.50 110 ARG A CA 1
ATOM 863 C C . ARG A 1 110 ? -17.131 4.795 3.032 1.00 98.50 110 ARG A C 1
ATOM 865 O O . ARG A 1 110 ? -15.974 4.516 2.713 1.00 98.50 110 ARG A O 1
ATOM 872 N N . PRO A 1 111 ? -18.119 3.890 2.941 1.00 98.38 111 PRO A N 1
ATOM 873 C CA . PRO A 1 111 ? -17.891 2.575 2.360 1.00 98.38 111 PRO A CA 1
ATOM 874 C C . PRO A 1 111 ? -17.249 2.669 0.969 1.00 98.38 111 PRO A C 1
ATOM 876 O O . PRO A 1 111 ? -17.701 3.421 0.106 1.00 98.38 111 PRO A O 1
ATOM 879 N N . ASN A 1 112 ? -16.201 1.877 0.775 1.00 98.44 112 ASN A N 1
ATOM 880 C CA . ASN A 1 112 ? -15.310 1.825 -0.384 1.00 98.44 112 ASN A CA 1
ATOM 881 C C . ASN A 1 112 ? -14.544 3.129 -0.673 1.00 98.44 112 ASN A C 1
ATOM 883 O O . ASN A 1 112 ? -14.097 3.347 -1.798 1.00 98.44 112 ASN A O 1
ATOM 887 N N . GLN A 1 113 ? -14.365 3.991 0.331 1.00 98.69 113 GLN A N 1
ATOM 888 C CA . GLN A 1 113 ? -13.509 5.170 0.245 1.00 98.69 113 GLN A CA 1
ATOM 889 C C . GLN A 1 113 ? -12.153 4.896 0.891 1.00 98.69 113 GLN A C 1
ATOM 891 O O . GLN A 1 113 ? -12.081 4.332 1.985 1.00 98.69 113 GLN A O 1
ATOM 896 N N . GLY A 1 114 ? -11.089 5.334 0.221 1.00 98.19 114 GLY A N 1
ATOM 897 C CA . GLY A 1 114 ? -9.733 5.291 0.749 1.00 98.19 114 GLY A CA 1
ATOM 898 C C . GLY A 1 114 ? -9.080 6.661 0.841 1.00 98.19 114 GLY A C 1
ATOM 899 O O . GLY A 1 114 ? -9.508 7.617 0.192 1.00 98.19 114 GLY A O 1
ATOM 900 N N . THR A 1 115 ? -8.043 6.736 1.665 1.00 98.62 115 THR A N 1
ATOM 901 C CA . THR A 1 115 ? -7.197 7.916 1.839 1.00 98.62 115 THR A CA 1
ATOM 902 C C . THR A 1 115 ? -5.744 7.503 2.044 1.00 98.62 115 THR A C 1
ATOM 904 O O . THR A 1 115 ? -5.463 6.415 2.551 1.00 98.62 115 THR A O 1
ATOM 907 N N . LEU A 1 116 ? -4.826 8.396 1.675 1.00 98.62 116 LEU A N 1
ATOM 908 C CA . LEU A 1 116 ? -3.446 8.343 2.144 1.00 98.62 116 LEU A CA 1
ATOM 909 C C . LEU A 1 116 ? -3.427 8.645 3.648 1.00 98.62 116 LEU A C 1
ATOM 911 O O . LEU A 1 116 ? -4.140 9.539 4.115 1.00 98.62 116 LEU A O 1
ATOM 915 N N . SER A 1 117 ? -2.611 7.913 4.394 1.00 98.62 117 SER A N 1
ATOM 916 C CA . SER A 1 117 ? -2.331 8.165 5.802 1.00 98.62 117 SER A CA 1
ATOM 917 C C . SER A 1 117 ? -0.884 7.807 6.138 1.00 98.62 117 SER A C 1
ATOM 919 O O . SER A 1 117 ? -0.132 7.350 5.280 1.00 98.62 117 SER A O 1
ATOM 921 N N . LEU A 1 118 ? -0.486 8.056 7.383 1.00 98.69 118 LEU A N 1
ATOM 922 C CA . LEU A 1 118 ? 0.889 7.905 7.854 1.00 98.69 118 LEU A CA 1
ATOM 923 C C . LEU A 1 118 ? 0.884 7.133 9.164 1.00 98.69 118 LEU A C 1
ATOM 925 O O . LEU A 1 118 ? 0.182 7.545 10.085 1.00 98.69 118 LEU A O 1
ATOM 929 N N . PHE A 1 119 ? 1.696 6.084 9.271 1.00 98.56 119 PHE A N 1
ATOM 930 C CA . PHE A 1 119 ? 2.051 5.526 10.570 1.00 98.56 119 PHE A CA 1
ATOM 931 C C . PHE A 1 119 ? 3.008 6.474 11.286 1.00 98.56 119 PHE A C 1
ATOM 933 O O . PHE A 1 119 ? 3.996 6.922 10.700 1.00 98.56 119 PHE A O 1
ATOM 940 N N . THR A 1 120 ? 2.758 6.745 12.564 1.00 98.06 120 THR A N 1
ATOM 941 C CA . THR A 1 120 ? 3.611 7.627 13.373 1.00 98.06 120 THR A CA 1
ATOM 942 C C . THR A 1 120 ? 4.071 6.966 14.662 1.00 98.06 120 THR A C 1
ATOM 944 O O . THR A 1 120 ? 3.419 6.070 15.188 1.00 98.06 120 THR A O 1
ATOM 947 N N . ASN A 1 121 ? 5.210 7.419 15.181 1.00 96.69 121 ASN A N 1
ATOM 948 C CA . ASN A 1 121 ? 5.669 7.076 16.525 1.00 96.69 121 ASN A CA 1
ATOM 949 C C . ASN A 1 121 ? 5.290 8.159 17.551 1.00 96.69 121 ASN A C 1
ATOM 951 O O . ASN A 1 121 ? 4.869 9.256 17.191 1.00 96.69 121 ASN A O 1
ATOM 955 N N . GLU A 1 122 ? 5.524 7.875 18.834 1.00 95.44 122 GLU A N 1
ATOM 956 C CA . GLU A 1 122 ? 5.227 8.783 19.958 1.00 95.44 122 GLU A CA 1
ATOM 957 C C . GLU A 1 122 ? 5.964 10.134 19.897 1.00 95.44 122 GLU A C 1
ATOM 959 O O . GLU A 1 122 ? 5.541 11.109 20.511 1.00 95.44 122 GLU A O 1
ATOM 964 N N . ALA A 1 123 ? 7.072 10.221 19.154 1.00 97.38 123 ALA A N 1
ATOM 965 C CA . ALA A 1 123 ? 7.804 11.472 18.946 1.00 97.38 123 ALA A CA 1
ATOM 966 C C . ALA A 1 123 ? 7.253 12.299 17.765 1.00 97.38 123 ALA A C 1
ATOM 968 O O . ALA A 1 123 ? 7.820 13.340 17.433 1.00 97.38 123 ALA A O 1
ATOM 969 N N . GLY A 1 124 ? 6.184 11.834 17.107 1.00 94.56 124 GLY A N 1
ATOM 970 C CA . GLY A 1 124 ? 5.590 12.459 15.923 1.00 94.56 124 GLY A CA 1
ATOM 971 C C . GLY A 1 124 ? 6.350 12.191 14.619 1.00 94.56 124 GLY A C 1
ATOM 972 O O . GLY A 1 124 ? 6.061 12.812 13.599 1.00 94.56 124 GLY A O 1
ATOM 973 N N . GLY A 1 125 ? 7.333 11.287 14.629 1.00 97.75 125 GLY A N 1
ATOM 974 C CA . GLY A 1 125 ? 8.053 10.877 13.426 1.00 97.75 125 GLY A CA 1
ATOM 975 C C . GLY A 1 125 ? 7.236 9.903 12.579 1.00 97.75 125 GLY A C 1
ATOM 976 O O . GLY A 1 125 ? 6.559 9.030 13.122 1.00 97.75 125 GLY A O 1
ATOM 977 N N . ILE A 1 126 ? 7.340 10.026 11.254 1.00 98.25 126 ILE A N 1
ATOM 978 C CA . ILE A 1 126 ? 6.698 9.112 10.301 1.00 98.25 126 ILE A CA 1
ATOM 979 C C . ILE A 1 126 ? 7.482 7.798 10.256 1.00 98.25 126 ILE A C 1
ATOM 981 O O . ILE A 1 126 ? 8.702 7.795 10.086 1.00 98.25 126 ILE A O 1
ATOM 985 N N . LEU A 1 127 ? 6.766 6.689 10.409 1.00 97.50 127 LEU A N 1
ATOM 986 C CA . LEU A 1 127 ? 7.294 5.339 10.270 1.00 97.50 127 LEU A CA 1
ATOM 987 C C . LEU A 1 127 ? 7.172 4.858 8.823 1.00 97.50 127 LEU A C 1
ATOM 989 O O . LEU A 1 127 ? 8.169 4.403 8.270 1.00 97.50 127 LEU A O 1
ATOM 993 N N . ASP A 1 128 ? 5.984 4.962 8.230 1.00 98.25 128 ASP A N 1
ATOM 994 C CA . ASP A 1 128 ? 5.711 4.664 6.818 1.00 98.25 128 ASP A CA 1
ATOM 995 C C . ASP A 1 128 ? 4.435 5.387 6.364 1.00 98.25 128 ASP A C 1
ATOM 997 O O . ASP A 1 128 ? 3.602 5.755 7.199 1.00 98.25 128 ASP A O 1
ATOM 1001 N N . ASP A 1 129 ? 4.275 5.596 5.061 1.00 98.06 129 ASP A N 1
ATOM 1002 C CA . ASP A 1 129 ? 3.023 6.041 4.453 1.00 98.06 129 ASP A CA 1
ATOM 1003 C C . ASP A 1 129 ? 2.232 4.863 3.868 1.00 98.06 129 ASP A C 1
ATOM 1005 O O . ASP A 1 129 ? 2.786 3.844 3.463 1.00 98.06 129 ASP A O 1
ATOM 1009 N N . LEU A 1 130 ? 0.904 4.981 3.860 1.00 98.62 130 LEU A N 1
ATOM 1010 C CA . LEU A 1 130 ? 0.014 3.908 3.420 1.00 98.62 130 LEU A CA 1
ATOM 1011 C C . LEU A 1 130 ? -1.279 4.443 2.810 1.00 98.62 130 LEU A C 1
ATOM 1013 O O . LEU A 1 130 ? -1.734 5.542 3.129 1.00 98.62 130 LEU A O 1
ATOM 1017 N N . ILE A 1 131 ? -1.934 3.618 1.999 1.00 98.75 131 ILE A N 1
ATOM 1018 C CA . ILE A 1 131 ? -3.334 3.827 1.626 1.00 98.75 131 ILE A CA 1
ATOM 1019 C C . ILE A 1 131 ? -4.194 2.909 2.483 1.00 98.75 131 ILE A C 1
ATOM 1021 O O . ILE A 1 131 ? -3.977 1.700 2.518 1.00 98.75 131 ILE A O 1
ATOM 1025 N N . VAL A 1 132 ? -5.205 3.477 3.137 1.00 98.81 132 VAL A N 1
ATOM 1026 C CA . VAL A 1 132 ? -6.227 2.729 3.875 1.00 98.81 132 VAL A CA 1
ATOM 1027 C C . VAL A 1 132 ? -7.595 3.002 3.274 1.00 98.81 132 VAL A C 1
ATOM 1029 O O . VAL A 1 132 ? -7.954 4.146 3.009 1.00 98.81 132 VAL A O 1
ATOM 1032 N N . THR A 1 133 ? -8.358 1.937 3.052 1.00 98.81 133 THR A N 1
ATOM 1033 C CA . THR A 1 133 ? -9.707 1.965 2.484 1.00 98.81 133 THR A CA 1
ATOM 1034 C C . THR A 1 133 ? -10.692 1.329 3.451 1.00 98.81 133 THR A C 1
ATOM 1036 O O . THR A 1 133 ? -10.489 0.197 3.889 1.00 98.81 133 THR A O 1
ATOM 1039 N N . ASN A 1 134 ? -11.786 2.027 3.755 1.00 98.69 134 ASN A N 1
ATOM 1040 C CA . ASN A 1 134 ? -12.900 1.454 4.503 1.00 98.69 134 ASN A CA 1
ATOM 1041 C C . ASN A 1 134 ? -13.801 0.674 3.544 1.00 98.69 134 ASN A C 1
ATOM 1043 O O . ASN A 1 134 ? -14.547 1.282 2.784 1.00 98.69 134 ASN A O 1
ATOM 1047 N N . THR A 1 135 ? -13.725 -0.656 3.524 1.00 98.56 135 THR A N 1
ATOM 1048 C CA . THR A 1 135 ? -14.501 -1.459 2.565 1.00 98.56 135 THR A CA 1
ATOM 1049 C C . THR A 1 135 ? -15.938 -1.680 3.040 1.00 98.56 135 THR A C 1
ATOM 1051 O O . THR A 1 135 ? -16.226 -1.765 4.235 1.00 98.56 135 THR A O 1
ATOM 1054 N N . SER A 1 136 ? -16.861 -1.844 2.092 1.00 97.50 136 SER A N 1
ATOM 1055 C CA . SER A 1 136 ? -18.247 -2.245 2.388 1.00 97.50 136 SER A CA 1
ATOM 1056 C C . SER A 1 136 ? -18.389 -3.686 2.908 1.00 97.50 136 SER A C 1
ATOM 1058 O O . SER A 1 136 ? -19.441 -4.046 3.427 1.00 97.50 136 SER A O 1
ATOM 1060 N N . GLU A 1 137 ? -17.326 -4.490 2.835 1.00 96.56 137 GLU A N 1
ATOM 1061 C CA . GLU A 1 137 ? -17.284 -5.896 3.261 1.00 96.56 137 GLU A CA 1
ATOM 1062 C C . GLU A 1 137 ? -16.921 -6.068 4.748 1.00 96.56 137 GLU A C 1
ATOM 1064 O O . GLU A 1 137 ? -16.649 -7.175 5.207 1.00 96.56 137 GLU A O 1
ATOM 1069 N N . GLY A 1 138 ? -16.885 -4.979 5.521 1.00 96.44 138 GLY A N 1
ATOM 1070 C CA . GLY A 1 138 ? -16.664 -5.042 6.968 1.00 96.44 138 GLY A CA 1
ATOM 1071 C C . GLY A 1 138 ? -15.200 -5.175 7.395 1.00 96.44 138 GLY A C 1
ATOM 1072 O O . GLY A 1 138 ? -14.936 -5.537 8.540 1.00 96.44 138 GLY A O 1
ATOM 1073 N N . HIS A 1 139 ? -14.250 -4.842 6.519 1.00 98.69 139 HIS A N 1
ATOM 1074 C CA . HIS A 1 139 ? -12.823 -4.783 6.844 1.00 98.69 139 HIS A CA 1
ATOM 1075 C C . HIS A 1 139 ? -12.169 -3.501 6.314 1.00 98.69 139 HIS A C 1
ATOM 1077 O O . HIS A 1 139 ? -12.681 -2.864 5.391 1.00 98.69 139 HIS A O 1
ATOM 1083 N N . LEU A 1 140 ? -11.034 -3.111 6.891 1.00 98.88 140 LEU A N 1
ATOM 1084 C CA . LEU A 1 140 ? -10.158 -2.112 6.282 1.00 98.88 140 LEU A CA 1
ATOM 1085 C C . LEU A 1 140 ? -9.197 -2.820 5.335 1.00 98.88 140 LEU A C 1
ATOM 1087 O O . LEU A 1 140 ? -8.631 -3.845 5.707 1.00 98.88 140 LEU A O 1
ATOM 1091 N N . TYR A 1 141 ? -9.009 -2.270 4.142 1.00 98.88 141 TYR A N 1
ATOM 1092 C CA . TYR A 1 141 ? -7.991 -2.715 3.198 1.00 98.88 141 TYR A CA 1
ATOM 1093 C C . TYR A 1 141 ? -6.832 -1.723 3.206 1.00 98.88 141 TYR A C 1
ATOM 1095 O O . TYR A 1 141 ? -7.042 -0.528 2.991 1.00 98.88 141 TYR A O 1
ATOM 1103 N N . VAL A 1 142 ? -5.631 -2.213 3.497 1.00 98.75 142 VAL A N 1
ATOM 1104 C CA . VAL A 1 142 ? -4.439 -1.395 3.721 1.00 98.75 142 VAL A CA 1
ATOM 1105 C C . VAL A 1 142 ? -3.330 -1.842 2.780 1.00 98.75 142 VAL A C 1
ATOM 1107 O O . VAL A 1 142 ? -3.071 -3.038 2.646 1.00 98.75 142 VAL A O 1
ATOM 1110 N N . VAL A 1 143 ? -2.672 -0.874 2.146 1.00 98.69 143 VAL A N 1
ATOM 1111 C CA . VAL A 1 143 ? -1.494 -1.093 1.300 1.00 98.69 143 VAL A CA 1
ATOM 1112 C C . VAL A 1 143 ? -0.359 -0.191 1.785 1.00 98.69 143 VAL A C 1
ATOM 1114 O O . VAL A 1 143 ? -0.536 1.028 1.794 1.00 98.69 143 VAL A O 1
ATOM 1117 N N . SER A 1 144 ? 0.780 -0.772 2.181 1.00 98.00 144 SER A N 1
ATOM 1118 C CA . SER A 1 144 ? 1.987 -0.043 2.626 1.00 98.00 144 SER A CA 1
ATOM 1119 C C . SER A 1 144 ? 3.248 -0.449 1.851 1.00 98.00 144 SER A C 1
ATOM 1121 O O . SER A 1 144 ? 3.227 -1.376 1.025 1.00 98.00 144 SER A O 1
ATOM 1123 N N . ASN A 1 145 ? 4.354 0.270 2.067 1.00 96.31 145 ASN A N 1
ATOM 1124 C CA . ASN A 1 145 ? 5.554 0.121 1.251 1.00 96.31 145 ASN A CA 1
ATOM 1125 C C . ASN A 1 145 ? 6.231 -1.242 1.444 1.00 96.31 145 ASN A C 1
ATOM 1127 O O . ASN A 1 145 ? 6.451 -1.728 2.553 1.00 96.31 145 ASN A O 1
ATOM 1131 N N . ALA A 1 146 ? 6.704 -1.827 0.342 1.00 92.94 146 ALA A N 1
ATOM 1132 C CA . ALA A 1 146 ? 7.398 -3.116 0.365 1.00 92.94 146 ALA A CA 1
ATOM 1133 C C . ALA A 1 146 ? 8.675 -3.115 1.227 1.00 92.94 146 ALA A C 1
ATOM 1135 O O . ALA A 1 146 ? 8.971 -4.089 1.915 1.00 92.94 146 ALA A O 1
ATOM 1136 N N . GLY A 1 147 ? 9.431 -2.011 1.207 1.00 90.31 147 GLY A N 1
ATOM 1137 C CA . GLY A 1 147 ? 10.662 -1.865 1.993 1.00 90.31 147 GLY A CA 1
ATOM 1138 C C . GLY A 1 147 ? 10.429 -1.788 3.504 1.00 90.31 147 GLY A C 1
ATOM 1139 O O . GLY A 1 147 ? 11.374 -1.959 4.271 1.00 90.31 147 GLY A O 1
ATOM 1140 N N . CYS A 1 148 ? 9.186 -1.559 3.926 1.00 92.50 148 CYS A N 1
ATOM 1141 C CA . CYS A 1 148 ? 8.787 -1.418 5.321 1.00 92.50 148 CYS A CA 1
ATOM 1142 C C . CYS A 1 148 ? 7.984 -2.624 5.832 1.00 92.50 148 CYS A C 1
ATOM 1144 O O . CYS A 1 148 ? 7.600 -2.633 6.998 1.00 92.50 148 CYS A O 1
ATOM 1146 N N . TRP A 1 149 ? 7.792 -3.668 5.012 1.00 91.12 149 TRP A N 1
ATOM 1147 C CA . TRP A 1 149 ? 6.828 -4.739 5.286 1.00 91.12 149 TRP A CA 1
ATOM 1148 C C . TRP A 1 149 ? 7.004 -5.407 6.662 1.00 91.12 149 TRP A C 1
ATOM 1150 O O . TRP A 1 149 ? 6.029 -5.572 7.384 1.00 91.12 149 TRP A O 1
ATOM 1160 N N . GLU A 1 150 ? 8.236 -5.754 7.054 1.00 93.00 150 GLU A N 1
ATOM 1161 C CA . GLU A 1 150 ? 8.549 -6.378 8.350 1.00 93.00 150 GLU A CA 1
ATOM 1162 C C . GLU A 1 150 ? 8.160 -5.474 9.521 1.00 93.00 150 GLU A C 1
ATOM 1164 O O . GLU A 1 150 ? 7.539 -5.921 10.485 1.00 93.00 150 GLU A O 1
ATOM 1169 N N . LYS A 1 151 ? 8.516 -4.192 9.416 1.00 96.25 151 LYS A N 1
ATOM 1170 C CA . LYS A 1 151 ? 8.279 -3.178 10.444 1.00 96.25 151 LYS A CA 1
ATOM 1171 C C . LYS A 1 151 ? 6.787 -2.887 10.584 1.00 96.25 151 LYS A C 1
ATOM 1173 O O . LYS A 1 151 ? 6.272 -2.876 11.698 1.00 96.25 151 LYS A O 1
ATOM 1178 N N . ASP A 1 152 ? 6.098 -2.687 9.468 1.00 97.56 152 ASP A N 1
ATOM 1179 C CA . ASP A 1 152 ? 4.682 -2.324 9.455 1.00 97.56 152 ASP A CA 1
ATOM 1180 C C . ASP A 1 152 ? 3.805 -3.498 9.883 1.00 97.56 152 ASP A C 1
ATOM 1182 O O . ASP A 1 152 ? 2.856 -3.334 10.653 1.00 97.56 152 ASP A O 1
ATOM 1186 N N . LEU A 1 153 ? 4.141 -4.708 9.426 1.00 97.38 153 LEU A N 1
ATOM 1187 C CA . LEU A 1 153 ? 3.434 -5.915 9.825 1.00 97.38 153 LEU A CA 1
ATOM 1188 C C . LEU A 1 153 ? 3.603 -6.174 11.325 1.00 97.38 153 LEU A C 1
ATOM 1190 O O . LEU A 1 153 ? 2.615 -6.482 11.990 1.00 97.38 153 LEU A O 1
ATOM 1194 N N . ALA A 1 154 ? 4.813 -6.013 11.869 1.00 98.12 154 ALA A N 1
ATOM 1195 C CA . ALA A 1 154 ? 5.047 -6.120 13.307 1.00 98.12 154 ALA A CA 1
ATOM 1196 C C . ALA A 1 154 ? 4.246 -5.066 14.088 1.00 98.12 154 ALA A C 1
ATOM 1198 O O . ALA A 1 154 ? 3.538 -5.422 15.029 1.00 98.12 154 ALA A O 1
ATOM 1199 N N . LEU A 1 155 ? 4.271 -3.803 13.645 1.00 98.31 155 LEU A N 1
ATOM 1200 C CA . LEU A 1 155 ? 3.513 -2.707 14.257 1.00 98.31 155 LEU A CA 1
ATOM 1201 C C . LEU A 1 155 ? 2.014 -3.029 14.346 1.00 98.31 155 LEU A C 1
ATOM 1203 O O . LEU A 1 155 ? 1.412 -2.928 15.418 1.00 98.31 155 LEU A O 1
ATOM 1207 N N . MET A 1 156 ? 1.411 -3.451 13.231 1.00 98.25 156 MET A N 1
ATOM 1208 C CA . MET A 1 156 ? -0.006 -3.814 13.193 1.00 98.25 156 MET A CA 1
ATOM 1209 C C . MET A 1 156 ? -0.298 -5.054 14.045 1.00 98.25 156 MET A C 1
ATOM 1211 O O . MET A 1 156 ? -1.272 -5.053 14.796 1.00 98.25 156 MET A O 1
ATOM 1215 N N . GLN A 1 157 ? 0.532 -6.101 13.975 1.00 98.44 157 GLN A N 1
ATOM 1216 C CA . GLN A 1 157 ? 0.341 -7.324 14.766 1.00 98.44 157 GLN A CA 1
ATOM 1217 C C . GLN A 1 157 ? 0.416 -7.065 16.270 1.00 98.44 157 GLN A C 1
ATOM 1219 O O . GLN A 1 157 ? -0.403 -7.593 17.024 1.00 98.44 157 GLN A O 1
ATOM 1224 N N . ASP A 1 158 ? 1.369 -6.252 16.717 1.00 98.44 158 ASP A N 1
ATOM 1225 C CA . ASP A 1 158 ? 1.511 -5.916 18.130 1.00 98.44 158 ASP A CA 1
ATOM 1226 C C . ASP A 1 158 ? 0.312 -5.103 18.617 1.00 98.44 158 ASP A C 1
ATOM 1228 O O . ASP A 1 158 ? -0.237 -5.405 19.679 1.00 98.44 158 ASP A O 1
ATOM 1232 N N . LYS A 1 159 ? -0.188 -4.164 17.803 1.00 98.44 159 LYS A N 1
ATOM 1233 C CA . LYS A 1 159 ? -1.397 -3.404 18.140 1.00 98.44 159 LYS A CA 1
ATOM 1234 C C . LYS A 1 159 ? -2.661 -4.271 18.157 1.00 98.44 159 LYS A C 1
ATOM 1236 O O . LYS A 1 159 ? -3.506 -4.093 19.034 1.00 98.44 159 LYS A O 1
ATOM 1241 N N . VAL A 1 160 ? -2.785 -5.243 17.246 1.00 98.62 160 VAL A N 1
ATOM 1242 C CA . VAL A 1 160 ? -3.861 -6.253 17.283 1.00 98.62 160 VAL A CA 1
ATOM 1243 C C . VAL A 1 160 ? -3.827 -7.009 18.607 1.00 98.62 160 VAL A C 1
ATOM 1245 O O . VAL A 1 160 ? -4.844 -7.065 19.295 1.00 98.62 160 VAL A O 1
ATOM 1248 N N . ARG A 1 161 ? -2.665 -7.553 18.996 1.00 98.62 161 ARG A N 1
ATOM 1249 C CA . ARG A 1 161 ? -2.508 -8.308 20.252 1.00 98.62 161 ARG A CA 1
ATOM 1250 C C . ARG A 1 161 ? -2.828 -7.445 21.469 1.00 98.62 161 ARG A C 1
ATOM 1252 O O . ARG A 1 161 ? -3.515 -7.898 22.381 1.00 98.62 161 ARG A O 1
ATOM 1259 N N . GLU A 1 162 ? -2.353 -6.202 21.481 1.00 98.50 162 GLU A N 1
ATOM 1260 C CA . GLU A 1 162 ? -2.629 -5.239 22.547 1.00 98.50 162 GLU A CA 1
ATOM 1261 C C . GLU A 1 162 ? -4.138 -5.022 22.731 1.00 98.50 162 GLU A C 1
ATOM 1263 O O . GLU A 1 162 ? -4.645 -5.128 23.848 1.00 98.50 162 GLU A O 1
ATOM 1268 N N . LEU A 1 163 ? -4.873 -4.777 21.644 1.00 98.25 163 LEU A N 1
ATOM 1269 C CA . LEU A 1 163 ? -6.316 -4.540 21.699 1.00 98.25 163 LEU A CA 1
ATOM 1270 C C . LEU A 1 163 ? -7.114 -5.812 22.018 1.00 98.25 163 LEU A C 1
ATOM 1272 O O . LEU A 1 163 ? -8.070 -5.745 22.792 1.00 98.25 163 LEU A O 1
ATOM 1276 N N . GLN A 1 164 ? -6.703 -6.975 21.509 1.00 98.38 164 GLN A N 1
ATOM 1277 C CA . GLN A 1 164 ? -7.304 -8.262 21.881 1.00 98.38 164 GLN A CA 1
ATOM 1278 C C . GLN A 1 164 ? -7.148 -8.544 23.382 1.00 98.38 164 GLN A C 1
ATOM 1280 O O . GLN A 1 164 ? -8.108 -8.954 24.033 1.00 98.38 164 GLN A O 1
ATOM 1285 N N . ASN A 1 165 ? -5.985 -8.235 23.970 1.00 98.38 165 ASN A N 1
ATOM 1286 C CA . ASN A 1 165 ? -5.761 -8.346 25.418 1.00 98.38 165 ASN A CA 1
ATOM 1287 C C . ASN A 1 165 ? -6.648 -7.391 26.238 1.00 98.38 165 ASN A C 1
ATOM 1289 O O . ASN A 1 165 ? -6.908 -7.643 27.412 1.00 98.38 165 ASN A O 1
ATOM 1293 N N . GLN A 1 166 ? -7.145 -6.314 25.624 1.00 98.25 166 GLN A N 1
ATOM 1294 C CA . GLN A 1 166 ? -8.130 -5.395 26.206 1.00 98.25 166 GLN A CA 1
ATOM 1295 C C . GLN A 1 166 ? -9.587 -5.821 25.931 1.00 98.25 166 GLN A C 1
ATOM 1297 O O . GLN A 1 166 ? -10.512 -5.055 26.210 1.00 98.25 166 GLN A O 1
ATOM 1302 N N . GLY A 1 167 ? -9.809 -7.016 25.371 1.00 98.19 167 GLY A N 1
ATOM 1303 C CA . GLY A 1 167 ? -11.135 -7.558 25.064 1.00 98.19 167 GLY A CA 1
ATOM 1304 C C . GLY A 1 167 ? -11.807 -6.932 23.839 1.00 98.19 167 GLY A C 1
ATOM 1305 O O . GLY A 1 167 ? -13.034 -6.914 23.771 1.00 98.19 167 GLY A O 1
ATOM 1306 N N . ARG A 1 168 ? -11.031 -6.373 22.903 1.00 98.38 168 ARG A N 1
ATOM 1307 C CA . ARG A 1 168 ? -11.538 -5.788 21.650 1.00 98.38 168 ARG A CA 1
ATOM 1308 C C . ARG A 1 168 ? -11.594 -6.817 20.530 1.00 98.38 168 ARG A C 1
ATOM 1310 O O . ARG A 1 168 ? -10.759 -7.718 20.471 1.00 98.38 168 ARG A O 1
ATOM 1317 N N . ASP A 1 169 ? -12.547 -6.637 19.622 1.00 98.38 169 ASP A N 1
ATOM 1318 C CA . ASP A 1 169 ? -12.696 -7.484 18.439 1.00 98.38 169 ASP A CA 1
ATOM 1319 C C . ASP A 1 169 ? -11.930 -6.872 17.263 1.00 98.38 169 ASP A C 1
ATOM 1321 O O . ASP A 1 169 ? -12.393 -5.926 16.614 1.00 98.38 169 ASP A O 1
ATOM 1325 N N . VAL A 1 170 ? -10.725 -7.397 17.031 1.00 98.56 170 VAL A N 1
ATOM 1326 C CA . VAL A 1 170 ? -9.839 -7.022 15.925 1.00 98.56 170 VAL A CA 1
ATOM 1327 C C . VAL A 1 170 ? -9.082 -8.234 15.394 1.00 98.56 170 VAL A C 1
ATOM 1329 O O . VAL A 1 170 ? -8.684 -9.117 16.155 1.00 98.56 170 VAL A O 1
ATOM 1332 N N . GLY A 1 171 ? -8.829 -8.253 14.088 1.00 98.31 171 GLY A N 1
ATOM 1333 C CA . GLY A 1 171 ? -7.998 -9.259 13.426 1.00 98.31 171 GLY A CA 1
ATOM 1334 C C . GLY A 1 171 ? -7.201 -8.654 12.276 1.00 98.31 171 GLY A C 1
ATOM 1335 O O . GLY A 1 171 ? -7.572 -7.605 11.755 1.00 98.31 171 GLY A O 1
ATOM 1336 N N . LEU A 1 172 ? -6.115 -9.317 11.883 1.00 98.62 172 LEU A N 1
ATOM 1337 C CA . LEU A 1 172 ? -5.241 -8.902 10.786 1.00 98.62 172 LEU A CA 1
ATOM 1338 C C . LEU A 1 172 ? -4.913 -10.107 9.906 1.00 98.62 172 LEU A C 1
ATOM 1340 O O . LEU A 1 172 ? -4.530 -11.159 10.414 1.00 98.62 172 LEU A O 1
ATOM 1344 N N . GLU A 1 173 ? -5.018 -9.925 8.597 1.00 98.50 173 GLU A N 1
ATOM 1345 C CA . GLU A 1 173 ? -4.656 -10.910 7.578 1.00 98.50 173 GLU A CA 1
ATOM 1346 C C . GLU A 1 173 ? -3.740 -10.256 6.545 1.00 98.50 173 GLU A C 1
ATOM 1348 O O . GLU A 1 173 ? -3.960 -9.110 6.152 1.00 98.50 173 GLU A O 1
ATOM 1353 N N . VAL A 1 174 ? -2.716 -10.985 6.104 1.00 98.19 174 VAL A N 1
ATOM 1354 C CA . VAL A 1 174 ? -1.862 -10.589 4.979 1.00 98.19 174 VAL A CA 1
ATOM 1355 C C . VAL A 1 174 ? -2.409 -11.249 3.721 1.00 98.19 174 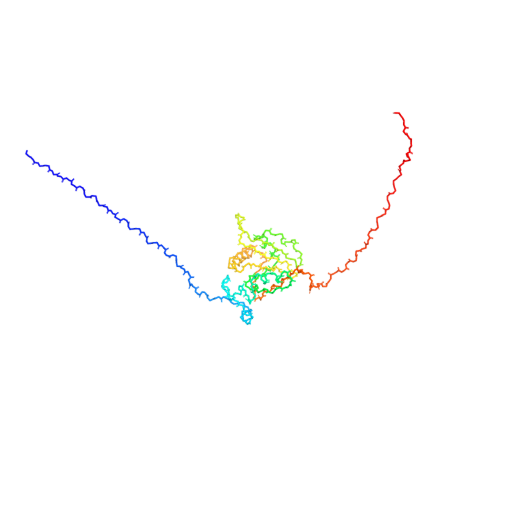VAL A C 1
ATOM 1357 O O . VAL A 1 174 ? -2.638 -12.456 3.724 1.00 98.19 174 VAL A O 1
ATOM 1360 N N . LEU A 1 175 ? -2.598 -10.471 2.658 1.00 97.56 175 LEU A N 1
ATOM 1361 C CA . LEU A 1 175 ? -3.070 -10.986 1.376 1.00 97.56 175 LEU A CA 1
ATOM 1362 C C . LEU A 1 175 ? -1.908 -11.486 0.514 1.00 97.56 175 LEU A C 1
ATOM 1364 O O . LEU A 1 175 ? -0.814 -10.924 0.533 1.00 97.56 175 LEU A O 1
ATOM 1368 N N . ASP A 1 176 ? -2.175 -12.513 -0.287 1.00 94.44 176 ASP A N 1
ATOM 1369 C CA . ASP A 1 176 ? -1.258 -13.117 -1.261 1.00 94.44 176 ASP A CA 1
ATOM 1370 C C . ASP A 1 176 ? -1.542 -12.681 -2.712 1.00 94.44 176 ASP A C 1
ATOM 1372 O O . ASP A 1 176 ? -0.905 -13.153 -3.657 1.00 94.44 176 ASP A O 1
ATOM 1376 N N . ASN A 1 177 ? -2.474 -11.741 -2.890 1.00 97.50 177 ASN A N 1
ATOM 1377 C CA . ASN A 1 177 ? -2.851 -11.186 -4.184 1.00 97.50 177 ASN A CA 1
ATOM 1378 C C . ASN A 1 177 ? -1.672 -10.493 -4.887 1.00 97.50 177 ASN A C 1
ATOM 1380 O O . ASN A 1 177 ? -0.902 -9.752 -4.275 1.00 97.50 177 ASN A O 1
ATOM 1384 N N . ALA A 1 178 ? -1.618 -10.617 -6.215 1.00 97.56 178 ALA A N 1
ATOM 1385 C CA . ALA A 1 178 ? -0.870 -9.672 -7.041 1.00 97.56 178 ALA A CA 1
ATOM 1386 C C . ALA A 1 178 ? -1.537 -8.285 -7.012 1.00 97.56 178 ALA A C 1
ATOM 1388 O O . ALA A 1 178 ? -2.750 -8.178 -6.816 1.00 97.56 178 ALA A O 1
ATOM 1389 N N . LEU A 1 179 ? -0.762 -7.230 -7.264 1.00 98.25 179 LEU A N 1
ATOM 1390 C CA . LEU A 1 179 ? -1.265 -5.862 -7.323 1.00 98.25 179 LEU A CA 1
ATOM 1391 C C . LEU A 1 179 ? -0.706 -5.149 -8.550 1.00 98.25 179 LEU A C 1
ATOM 1393 O O . LEU A 1 179 ? 0.505 -5.041 -8.746 1.00 98.25 179 LEU A O 1
ATOM 1397 N N . LEU A 1 180 ? -1.618 -4.653 -9.379 1.00 98.12 180 LEU A N 1
ATOM 1398 C CA . LEU A 1 180 ? -1.297 -3.960 -10.616 1.00 98.12 180 LEU A CA 1
ATOM 1399 C C . LEU A 1 180 ? -1.845 -2.543 -10.569 1.00 98.12 180 LEU A C 1
ATOM 1401 O O . LEU A 1 180 ? -2.991 -2.330 -10.176 1.00 98.12 180 LEU A O 1
ATOM 1405 N N . ALA A 1 181 ? -1.039 -1.587 -11.018 1.00 97.62 181 ALA A N 1
ATOM 1406 C CA . ALA A 1 181 ? -1.465 -0.209 -11.193 1.00 97.62 181 ALA A CA 1
ATOM 1407 C C . ALA A 1 181 ? -1.463 0.137 -12.683 1.00 97.62 181 ALA A C 1
ATOM 1409 O O . ALA A 1 181 ? -0.418 0.121 -13.327 1.00 97.62 181 ALA A O 1
ATOM 1410 N N . LEU A 1 182 ? -2.636 0.455 -13.227 1.00 97.25 182 LEU A N 1
ATOM 1411 C CA . LEU A 1 182 ? -2.767 1.078 -14.539 1.00 97.25 182 LEU A CA 1
ATOM 1412 C C . LEU A 1 182 ? -2.894 2.586 -14.322 1.00 97.25 182 LEU A C 1
ATOM 1414 O O . LEU A 1 182 ? -3.844 3.032 -13.682 1.00 97.25 182 LEU A O 1
ATOM 1418 N N . GLN A 1 183 ? -1.926 3.354 -14.811 1.00 95.31 183 GLN A N 1
ATOM 1419 C CA . GLN A 1 183 ? -1.898 4.808 -14.651 1.00 95.31 183 GLN A CA 1
ATOM 1420 C C . GLN A 1 183 ? -1.946 5.485 -16.014 1.00 95.31 183 GLN A C 1
ATOM 1422 O O . GLN A 1 183 ? -1.205 5.099 -16.915 1.00 95.31 183 GLN A O 1
ATOM 1427 N N . ASP A 1 184 ? -2.797 6.496 -16.147 1.00 91.00 184 ASP A N 1
ATOM 1428 C CA . ASP A 1 184 ? -2.995 7.285 -17.359 1.00 91.00 184 ASP A CA 1
ATOM 1429 C C . ASP A 1 184 ? -3.156 8.782 -17.029 1.00 91.00 184 ASP A C 1
ATOM 1431 O O . ASP A 1 184 ? -3.096 9.198 -15.867 1.00 91.00 184 ASP A O 1
ATOM 1435 N N . LEU A 1 185 ? -3.352 9.615 -18.057 1.00 83.81 185 LEU A N 1
ATOM 1436 C CA . LEU A 1 185 ? -3.596 11.057 -17.900 1.00 83.81 185 LEU A CA 1
ATOM 1437 C C . LEU A 1 185 ? -4.910 11.363 -17.137 1.00 83.81 185 LEU A C 1
ATOM 1439 O O . LEU A 1 185 ? -5.135 12.504 -16.734 1.00 83.81 185 LEU A O 1
ATOM 1443 N N . GLY A 1 186 ? -5.791 10.381 -16.923 1.00 62.19 186 GLY A N 1
ATOM 1444 C CA . GLY A 1 186 ? -7.119 10.633 -16.387 1.00 62.19 186 GLY A CA 1
ATOM 1445 C C . GLY A 1 186 ? -7.823 9.381 -15.901 1.00 62.19 186 GLY A C 1
ATOM 1446 O O . GLY A 1 186 ? -8.756 8.929 -16.566 1.00 62.19 186 GLY A O 1
ATOM 1447 N N . ALA A 1 187 ? -7.450 8.914 -14.704 1.00 51.81 187 ALA A N 1
ATOM 1448 C CA . ALA A 1 187 ? -8.142 7.885 -13.929 1.00 51.81 187 ALA A CA 1
ATOM 1449 C C . ALA A 1 187 ? -9.611 8.300 -13.674 1.00 51.81 187 ALA A C 1
ATOM 1451 O O . ALA A 1 187 ? -9.981 8.802 -12.615 1.00 51.81 187 ALA A O 1
ATOM 1452 N N . GLY A 1 188 ? -10.425 8.158 -14.721 1.00 49.62 188 GLY A N 1
ATOM 1453 C CA . GLY A 1 188 ? -11.701 8.838 -14.944 1.00 49.62 188 GLY A CA 1
ATOM 1454 C C . GLY A 1 188 ? -12.276 8.668 -16.364 1.00 49.62 188 GLY A C 1
ATOM 1455 O O . GLY A 1 188 ? -13.360 9.177 -16.633 1.00 49.62 188 GLY A O 1
ATOM 1456 N N . SER A 1 189 ? -11.629 7.922 -17.271 1.00 40.81 189 SER A N 1
ATOM 1457 C CA . SER A 1 189 ? -12.218 7.546 -18.567 1.00 40.81 189 SER A CA 1
ATOM 1458 C C . SER A 1 189 ? -12.100 6.041 -18.843 1.00 40.81 189 SER A C 1
ATOM 1460 O O . SER A 1 189 ? -11.311 5.600 -19.666 1.00 40.81 189 SER A O 1
ATOM 1462 N N . GLY A 1 190 ? -12.897 5.220 -18.143 1.00 44.44 190 GLY A N 1
ATOM 1463 C CA . GLY A 1 190 ? -12.978 3.789 -18.487 1.00 44.44 190 GLY A CA 1
ATOM 1464 C C . GLY A 1 190 ? -13.647 2.823 -17.507 1.00 44.44 190 GLY A C 1
ATOM 1465 O O . GLY A 1 190 ? -13.774 1.650 -17.841 1.00 44.44 190 GLY A O 1
ATOM 1466 N N . GLY A 1 191 ? -14.108 3.271 -16.336 1.00 35.44 191 GLY A N 1
ATOM 1467 C CA . GLY A 1 191 ? -14.857 2.437 -15.389 1.00 35.44 191 GLY A CA 1
ATOM 1468 C C . GLY A 1 191 ? -16.050 3.192 -14.821 1.00 35.44 191 GLY A C 1
ATOM 1469 O O . GLY A 1 191 ? -15.965 3.789 -13.753 1.00 35.44 191 GLY A O 1
ATOM 1470 N N . SER A 1 192 ? -17.162 3.211 -15.549 1.00 33.25 192 SER A N 1
ATOM 1471 C CA . SER A 1 192 ? -18.447 3.655 -15.019 1.00 33.25 192 SER A CA 1
ATOM 1472 C C . SER A 1 192 ? -18.934 2.657 -13.965 1.00 33.25 192 SER A C 1
ATOM 1474 O O . SER A 1 192 ? -19.470 1.602 -14.293 1.00 33.25 192 SER A O 1
ATOM 1476 N N . SER A 1 193 ? -18.795 3.006 -12.686 1.00 33.47 193 SER A N 1
ATOM 1477 C CA . SER A 1 193 ? -19.649 2.428 -11.643 1.00 33.47 193 SER A CA 1
ATOM 1478 C C . SER A 1 193 ? -21.112 2.757 -11.977 1.00 33.47 193 SER A C 1
ATOM 1480 O O . SER A 1 193 ? -21.430 3.931 -12.201 1.00 33.47 193 SER A O 1
ATOM 1482 N N . PRO A 1 194 ? -22.027 1.773 -12.046 1.00 40.22 194 PRO A N 1
ATOM 1483 C CA . PRO A 1 194 ? -23.423 2.051 -12.328 1.00 40.22 194 PRO A CA 1
ATOM 1484 C C . PRO A 1 194 ? -24.084 2.598 -11.059 1.00 40.22 194 PRO A C 1
ATOM 1486 O O . PRO A 1 194 ? -24.225 1.890 -10.068 1.00 40.22 194 PRO A O 1
ATOM 1489 N N . GLY A 1 195 ? -24.514 3.859 -11.102 1.00 32.09 195 GLY A N 1
ATOM 1490 C CA . GLY A 1 195 ? -25.435 4.421 -10.114 1.00 32.09 195 GLY A CA 1
ATOM 1491 C C . GLY A 1 195 ? -25.056 5.819 -9.644 1.00 32.09 195 GLY A C 1
ATOM 1492 O O . GLY A 1 195 ? -24.289 5.981 -8.706 1.00 32.09 195 GLY A O 1
ATOM 1493 N N . ASN A 1 196 ? -25.643 6.852 -10.244 1.00 31.64 196 ASN A N 1
ATOM 1494 C CA . ASN A 1 196 ? -26.909 7.422 -9.770 1.00 31.64 196 ASN A CA 1
ATOM 1495 C C . ASN A 1 196 ? -27.127 8.766 -10.493 1.00 31.64 196 ASN A C 1
ATOM 1497 O O . ASN A 1 196 ? -26.611 9.805 -10.085 1.00 31.64 196 ASN A O 1
ATOM 1501 N N . SER A 1 197 ? -27.872 8.756 -11.600 1.00 33.31 197 SER A N 1
ATOM 1502 C CA . SER A 1 197 ? -28.285 9.980 -12.288 1.00 33.31 197 SER A CA 1
ATOM 1503 C C . SER A 1 197 ? -29.394 10.659 -11.485 1.00 33.31 197 SER A C 1
ATOM 1505 O O . SER A 1 197 ? -30.571 10.335 -11.642 1.00 33.31 197 SER A O 1
ATOM 1507 N N . SER A 1 198 ? -29.025 11.598 -10.619 1.00 34.94 198 SER A N 1
ATOM 1508 C CA . SER A 1 198 ? -29.982 12.519 -10.005 1.00 34.94 198 SER A CA 1
ATOM 1509 C C . SER A 1 198 ? -30.050 13.779 -10.860 1.00 34.94 198 SER A C 1
ATOM 1511 O O . SER A 1 198 ? -29.103 14.554 -10.935 1.00 34.94 198 SER A O 1
ATOM 1513 N N . SER A 1 199 ? -31.174 13.931 -11.552 1.00 33.84 199 SER A N 1
ATOM 1514 C CA . SER A 1 199 ? -31.545 15.075 -12.378 1.00 33.84 199 SER A CA 1
ATOM 1515 C C . SER A 1 199 ? -31.463 16.392 -11.601 1.00 33.84 199 SER A C 1
ATOM 1517 O O . SER A 1 199 ? -32.242 16.613 -10.670 1.00 33.84 199 SER A O 1
ATOM 1519 N N . GLU A 1 200 ? -30.576 17.291 -12.016 1.00 32.41 200 GLU A N 1
ATOM 1520 C CA . GLU A 1 200 ? -30.521 18.652 -11.492 1.00 32.41 200 GLU A CA 1
ATOM 1521 C C . GLU A 1 200 ? -31.547 19.523 -12.237 1.00 32.41 200 GLU A C 1
ATOM 1523 O O . GLU A 1 200 ? -31.459 19.765 -13.441 1.00 32.41 200 GLU A O 1
ATOM 1528 N N . LYS A 1 201 ? -32.595 19.929 -11.518 1.00 29.64 201 LYS A N 1
ATOM 1529 C CA . LYS A 1 201 ? -33.670 20.804 -12.001 1.00 29.64 201 LYS A CA 1
ATOM 1530 C C . LYS A 1 201 ? -33.229 22.264 -11.804 1.00 29.64 201 LYS A C 1
ATOM 1532 O O . LYS A 1 201 ? -32.849 22.603 -10.683 1.00 29.64 201 LYS A O 1
ATOM 1537 N N . PRO A 1 202 ? -33.303 23.153 -12.812 1.00 33.19 202 PRO A N 1
ATOM 1538 C CA . PRO A 1 202 ? -32.855 24.532 -12.645 1.00 33.19 202 PRO A CA 1
ATOM 1539 C C . PRO A 1 202 ? -33.800 25.293 -11.705 1.00 33.19 202 PRO A C 1
ATOM 1541 O O . PRO A 1 202 ? -35.016 25.332 -11.912 1.00 33.19 202 PRO A O 1
ATOM 1544 N N . ARG A 1 203 ? -33.239 25.886 -10.644 1.00 34.53 203 ARG A N 1
ATOM 1545 C CA . ARG A 1 203 ? -33.957 26.787 -9.734 1.00 34.53 203 ARG A CA 1
ATOM 1546 C C . ARG A 1 203 ? -34.193 28.123 -10.437 1.00 34.53 203 ARG A C 1
ATOM 1548 O O . ARG A 1 203 ? -33.253 28.868 -10.686 1.00 34.53 203 ARG A O 1
ATOM 1555 N N . GLY A 1 204 ? -35.455 28.418 -10.735 1.00 32.00 204 GLY A N 1
ATOM 1556 C CA . GLY A 1 204 ? -35.904 29.779 -11.007 1.00 32.00 204 GLY A CA 1
ATOM 1557 C C . GLY A 1 204 ? -35.952 30.566 -9.702 1.00 32.00 204 GLY A C 1
ATOM 1558 O O . GLY A 1 204 ? -36.600 30.133 -8.749 1.00 32.00 204 GLY A O 1
ATOM 1559 N N . GLU A 1 205 ? -35.272 31.708 -9.654 1.00 34.75 205 GLU A N 1
ATOM 1560 C CA . GLU A 1 205 ? -35.446 32.673 -8.575 1.00 34.75 205 GLU A CA 1
ATOM 1561 C C . GLU A 1 205 ? -36.504 33.705 -8.953 1.00 34.75 205 GLU A C 1
ATOM 1563 O O . GLU A 1 205 ? -36.447 34.383 -9.980 1.00 34.75 205 GLU A O 1
ATOM 1568 N N . ALA A 1 206 ? -37.514 33.744 -8.091 1.00 36.84 206 ALA A N 1
ATOM 1569 C CA . ALA A 1 206 ? -38.657 34.621 -8.133 1.00 36.84 206 ALA A CA 1
ATOM 1570 C C . ALA A 1 206 ? -38.276 36.052 -7.741 1.00 36.84 206 ALA A C 1
ATOM 1572 O O . ALA A 1 206 ? -37.402 36.293 -6.907 1.00 36.84 206 ALA A O 1
ATOM 1573 N N . GLY A 1 207 ? -39.003 36.996 -8.336 1.00 33.34 207 GLY A N 1
ATOM 1574 C CA . GLY A 1 207 ? -38.847 38.421 -8.120 1.00 33.34 207 GLY A CA 1
ATOM 1575 C C . GLY A 1 207 ? -38.988 38.838 -6.658 1.00 33.34 207 GLY A C 1
ATOM 1576 O O . GLY A 1 207 ? -39.862 38.380 -5.923 1.00 33.34 207 GLY A O 1
ATOM 1577 N N . ARG A 1 208 ? -38.151 39.799 -6.273 1.00 37.72 208 ARG A N 1
ATOM 1578 C CA . ARG A 1 208 ? -38.390 40.674 -5.129 1.00 37.72 208 ARG A CA 1
ATOM 1579 C C . ARG A 1 208 ? -38.617 42.083 -5.654 1.00 37.72 208 ARG A C 1
ATOM 1581 O O . ARG A 1 208 ? -37.688 42.782 -6.036 1.00 37.72 208 ARG A O 1
ATOM 1588 N N . SER A 1 209 ? -39.884 42.473 -5.685 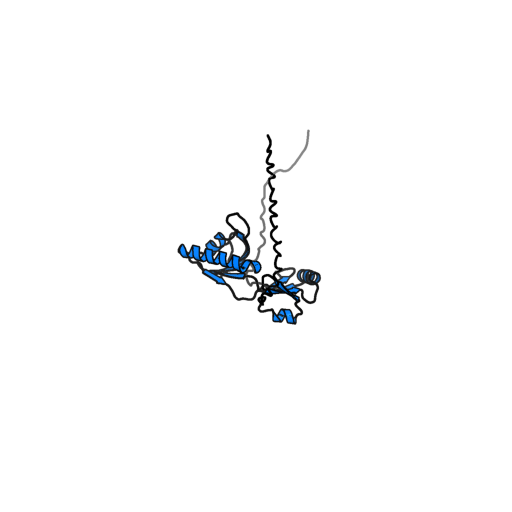1.00 33.72 209 SER A N 1
ATOM 1589 C CA . SER A 1 209 ? -40.327 43.854 -5.823 1.00 33.72 209 SER A CA 1
ATOM 1590 C C . SER A 1 209 ? -40.100 44.594 -4.502 1.00 33.72 209 SER A C 1
ATOM 1592 O O . SER A 1 209 ? -40.666 44.204 -3.481 1.00 33.72 209 SER A O 1
ATOM 1594 N N . ALA A 1 210 ? -39.331 45.678 -4.527 1.00 39.38 210 ALA A N 1
ATOM 1595 C CA . ALA A 1 210 ? -39.345 46.706 -3.491 1.00 39.38 210 ALA A CA 1
ATOM 1596 C C . ALA A 1 210 ? -39.726 48.048 -4.149 1.00 39.38 210 ALA A C 1
ATOM 1598 O O . ALA A 1 210 ? -39.185 48.362 -5.211 1.00 39.38 210 ALA A O 1
ATOM 1599 N N . PRO A 1 211 ? -40.666 48.828 -3.584 1.00 44.19 211 PRO A N 1
ATOM 1600 C CA . PRO A 1 211 ? -41.080 50.106 -4.146 1.00 44.19 211 PRO A CA 1
ATOM 1601 C C . PRO A 1 211 ? -40.199 51.229 -3.585 1.00 44.19 211 PRO A C 1
ATOM 1603 O O . PRO A 1 211 ? -39.968 51.291 -2.380 1.00 44.19 211 PRO A O 1
ATOM 1606 N N . GLY A 1 212 ? -39.723 52.149 -4.425 1.00 33.78 212 GLY A N 1
ATOM 1607 C CA . GLY A 1 212 ? -38.956 53.282 -3.909 1.00 33.78 212 GLY A CA 1
ATOM 1608 C C . GLY A 1 212 ? -38.528 54.306 -4.952 1.00 33.78 212 GLY A C 1
ATOM 1609 O O . GLY A 1 212 ? -37.518 54.119 -5.613 1.00 33.78 212 GLY A O 1
ATOM 1610 N N . GLY A 1 213 ? -39.278 55.411 -5.017 1.00 35.25 213 GLY A N 1
ATOM 1611 C CA . GLY A 1 213 ? -38.749 56.754 -5.287 1.00 35.25 213 GLY A CA 1
ATOM 1612 C C . GLY A 1 213 ? -38.504 57.144 -6.746 1.00 35.25 213 GLY A C 1
ATOM 1613 O O . GLY A 1 213 ? -37.472 56.826 -7.324 1.00 35.25 213 GLY A O 1
ATOM 1614 N N . ARG A 1 214 ? -39.413 57.949 -7.315 1.00 45.44 214 ARG A N 1
ATOM 1615 C CA . ARG A 1 214 ? -39.122 58.769 -8.506 1.00 45.44 214 ARG A CA 1
ATOM 1616 C C . ARG A 1 214 ? -38.038 59.809 -8.170 1.00 45.44 214 ARG A C 1
ATOM 1618 O O . ARG A 1 214 ? -38.142 60.423 -7.109 1.00 45.44 214 ARG A O 1
ATOM 1625 N N . PRO A 1 215 ? -37.072 60.081 -9.061 1.00 44.38 215 PRO A N 1
ATOM 1626 C CA . PRO A 1 215 ? -36.169 61.218 -8.913 1.00 44.38 215 PRO A CA 1
ATOM 1627 C C . PRO A 1 215 ? -36.806 62.489 -9.494 1.00 44.38 215 PRO A C 1
ATOM 1629 O O . PRO A 1 215 ? -37.627 62.367 -10.398 1.00 44.38 215 PRO A O 1
ATOM 1632 N N . LEU A 1 216 ? -36.430 63.666 -8.970 1.00 42.38 216 LEU A N 1
ATOM 1633 C CA . LEU A 1 216 ? -36.322 65.016 -9.587 1.00 42.38 216 LEU A CA 1
ATOM 1634 C C . LEU A 1 216 ? -36.330 66.087 -8.456 1.00 42.38 216 LEU A C 1
ATOM 1636 O O . LEU A 1 216 ? -37.039 65.875 -7.475 1.00 42.38 216 LEU A O 1
ATOM 1640 N N . PRO A 1 217 ? -35.746 67.299 -8.609 1.00 49.09 217 PRO A N 1
ATOM 1641 C CA . PRO A 1 217 ? -34.509 67.716 -9.284 1.00 49.09 217 PRO A CA 1
ATOM 1642 C C . PRO A 1 217 ? -33.585 68.589 -8.373 1.00 49.09 217 PRO A C 1
ATOM 1644 O O . PRO A 1 217 ? -33.891 68.867 -7.220 1.00 49.09 217 PRO A O 1
ATOM 1647 N N . VAL A 1 218 ? -32.441 69.016 -8.922 1.00 49.78 218 VAL A N 1
ATOM 1648 C CA . VAL A 1 218 ? -31.341 69.801 -8.307 1.00 49.78 218 VAL A CA 1
ATOM 1649 C C . VAL A 1 218 ? -31.653 71.309 -8.169 1.00 49.78 218 VAL A C 1
ATOM 1651 O O . VAL A 1 218 ? -32.239 71.859 -9.104 1.00 49.78 218 VAL A O 1
ATOM 1654 N N . ARG A 1 219 ? -31.186 71.951 -7.072 1.00 40.81 219 ARG A N 1
ATOM 1655 C CA . ARG A 1 219 ? -30.745 73.371 -6.832 1.00 40.81 219 ARG A CA 1
ATOM 1656 C C . ARG A 1 219 ? -30.855 73.657 -5.313 1.00 40.81 219 ARG A C 1
ATOM 1658 O O . ARG A 1 219 ? -31.824 73.196 -4.725 1.00 40.81 219 ARG A O 1
ATOM 1665 N N . GLU A 1 220 ? -29.964 74.338 -4.590 1.00 44.41 220 GLU A N 1
ATOM 1666 C CA . GLU A 1 220 ? -28.797 75.209 -4.846 1.00 44.41 220 GLU A CA 1
ATOM 1667 C C . GLU A 1 220 ? -27.551 74.719 -4.087 1.00 44.41 220 GLU A C 1
ATOM 1669 O O . GLU A 1 220 ? -27.722 74.070 -3.029 1.00 44.41 220 GLU A O 1
#

Radius of gyration: 33.87 Å; chains: 1; bounding box: 127×90×74 Å

Foldseek 3Di:
DDDDDDDDDDDDDDDDDDDDPPDDPPPPPPQVAAEDPCNVVCVVQAFPWDDDLSHTGGPDGPDDPVVVVVCLAAFKDKDFPQLWWKKKKAAPCSQVLVVVFWDDPSVPADAQGKDKIFGADPVRDTLWIWIWGRHPVHIIIITTGNNCNVVVVVSSVVSQVVVVVVVGTMDMDIDNDTDMDMGHNDPPPDDDDDDDDDDDDDDDDDDDDDDDDDDDDDDD

pLDDT: mean 80.66, std 25.63, range [29.64, 98.88]